Protein AF-A0A961GF33-F1 (afdb_monomer_lite)

Radius of gyration: 32.98 Å; chains: 1; bounding box: 55×39×104 Å

Secondary structure (DSSP, 8-state):
------------SS--EEEEE-TTTTTS-B-TTSGGGGGS-TTSPB-SSPPPTTT--HHHHSSEEEEETTTTTTTSSSS-TTSHHHHHHHHHHHHHHHHHHHHH-TTTT---TTSS---SHHHHHHHHHHHHHHHHHHHHHHHHHHTT-----TTTS---TT-S------TT---S-SPPPPPPP-

pLDDT: mean 77.33, std 17.25, range [25.89, 95.75]

Sequence (186 aa):
MRRTQGWTEKKRTGTRVERYECPAEAGYLRCPVKPHTMAYPDDIPLNLNPPDPATAPTCCTQRTIELPEEAQGKLRQKHRWGSDDWIRDHARRTYVEGGFGELRNPALGALARGKFCVIGIIKVTLMLAALVAASNARRLATWANNQGLLSDDPALATVTDDDWAFEELDPNTTTGTDPPAAATPN

Foldseek 3Di:
DDDPDDDDDDDDPDFDKDKDFDCLLVLQEQEVLPVVSVPRDPVRHYDPDADDNVPHDPCSNDGMDIDGPPPPVQVVDPDHPPDPVNVVVVVVVVVVVVLVVQCCDCVANVDDVCPPVDDDPVVVVVVVVVSSVSVQLVVQCVVCVVVVHDDPPPSNHDPDVPPPPDDPDDPVPDPPPDDDDDDDDD

Structure (mmCIF, N/CA/C/O backbone):
data_AF-A0A961GF33-F1
#
_entry.id   AF-A0A961GF33-F1
#
loop_
_atom_site.group_PDB
_atom_site.id
_atom_site.type_symbol
_atom_site.label_atom_id
_atom_site.label_alt_id
_atom_site.label_comp_id
_atom_site.label_asym_id
_atom_site.label_entity_id
_atom_site.label_seq_id
_atom_site.pdbx_PDB_ins_code
_atom_site.Cartn_x
_atom_site.Cartn_y
_atom_site.Cartn_z
_atom_site.occupancy
_atom_site.B_iso_or_equiv
_atom_site.auth_seq_id
_atom_site.auth_comp_id
_atom_site.auth_asym_id
_atom_site.auth_atom_id
_atom_site.pdbx_PDB_model_num
ATOM 1 N N . MET A 1 1 ? -13.533 -13.073 15.237 1.00 36.38 1 MET A N 1
ATOM 2 C CA . MET A 1 1 ? -14.251 -11.928 14.628 1.00 36.38 1 MET A CA 1
ATOM 3 C C . MET A 1 1 ? -14.730 -12.312 13.231 1.00 36.38 1 MET A C 1
ATOM 5 O O . MET A 1 1 ? -13.928 -12.334 12.306 1.00 36.38 1 MET A O 1
ATOM 9 N N . ARG A 1 2 ? -16.009 -12.680 13.072 1.00 25.89 2 ARG A N 1
ATOM 10 C CA . ARG A 1 2 ? -16.612 -12.910 11.748 1.00 25.89 2 ARG A CA 1
ATOM 11 C C . ARG A 1 2 ? -17.065 -11.562 11.188 1.00 25.89 2 ARG A C 1
ATOM 13 O O . ARG A 1 2 ? -17.875 -10.890 11.813 1.00 25.89 2 ARG A O 1
ATOM 20 N N . ARG A 1 3 ? -16.540 -11.173 10.022 1.00 34.12 3 ARG A N 1
ATOM 21 C CA . ARG A 1 3 ? -17.102 -10.082 9.213 1.00 34.12 3 ARG A CA 1
ATOM 22 C C . ARG A 1 3 ? -18.477 -10.523 8.724 1.00 34.12 3 ARG A C 1
ATOM 24 O O . ARG A 1 3 ? -18.560 -11.423 7.894 1.00 34.12 3 ARG A O 1
ATOM 31 N N . THR A 1 4 ? -19.538 -9.890 9.197 1.00 36.56 4 THR A N 1
ATOM 32 C CA . THR A 1 4 ? -20.827 -9.920 8.508 1.00 36.56 4 THR A CA 1
ATOM 33 C C . THR A 1 4 ? -20.714 -9.009 7.282 1.00 36.56 4 THR A C 1
ATOM 35 O O . THR A 1 4 ? -20.819 -7.790 7.362 1.00 36.56 4 THR A O 1
ATOM 38 N N . GLN A 1 5 ? -20.392 -9.602 6.129 1.00 40.88 5 GLN A N 1
ATOM 39 C CA . GLN A 1 5 ? -20.491 -8.931 4.833 1.00 40.88 5 GLN A CA 1
ATOM 40 C C . GLN A 1 5 ? -21.972 -8.777 4.468 1.00 40.88 5 GLN A C 1
ATOM 42 O O . GLN A 1 5 ? -22.605 -9.727 4.022 1.00 40.88 5 GLN A O 1
ATOM 47 N N . GLY A 1 6 ? -22.510 -7.572 4.640 1.00 30.03 6 GLY A N 1
ATOM 48 C CA . GLY A 1 6 ? -23.746 -7.120 4.007 1.00 30.03 6 GLY A CA 1
ATOM 49 C C . GLY A 1 6 ? -23.436 -5.882 3.174 1.00 30.03 6 GLY A C 1
ATOM 50 O O . GLY A 1 6 ? -23.533 -4.763 3.668 1.00 30.03 6 GLY A O 1
ATOM 51 N N . TRP A 1 7 ? -22.977 -6.077 1.937 1.00 35.06 7 TRP A N 1
ATOM 52 C CA . TRP A 1 7 ? -22.733 -4.983 0.998 1.00 35.06 7 TRP A CA 1
ATOM 53 C C . TRP A 1 7 ? -24.042 -4.602 0.304 1.00 35.06 7 TRP A C 1
ATOM 55 O O . TRP A 1 7 ? -24.484 -5.281 -0.616 1.00 35.06 7 TRP A O 1
ATOM 65 N N . THR A 1 8 ? -24.634 -3.480 0.707 1.00 31.12 8 THR A N 1
ATOM 66 C CA . THR A 1 8 ? -25.493 -2.681 -0.177 1.00 31.12 8 THR A CA 1
ATOM 67 C C . THR A 1 8 ? -24.913 -1.276 -0.237 1.00 31.12 8 THR A C 1
ATOM 69 O O . THR A 1 8 ? -25.132 -0.455 0.655 1.00 31.12 8 THR A O 1
ATOM 72 N N . GLU A 1 9 ? -24.116 -1.016 -1.269 1.00 35.31 9 GLU A N 1
ATOM 73 C CA . GLU A 1 9 ? -23.510 0.286 -1.526 1.00 35.31 9 GLU A CA 1
ATOM 74 C C . GLU A 1 9 ? -24.569 1.237 -2.108 1.00 35.31 9 GLU A C 1
ATOM 76 O O . GLU A 1 9 ? -24.863 1.224 -3.300 1.00 35.31 9 GLU A O 1
ATOM 81 N N . LYS A 1 10 ? -25.167 2.078 -1.257 1.00 33.69 10 LYS A N 1
ATOM 82 C CA . LYS A 1 10 ? -25.834 3.306 -1.711 1.00 33.69 10 LYS A CA 1
ATOM 83 C C . LYS A 1 10 ? -24.813 4.436 -1.652 1.00 33.69 10 LYS A C 1
ATOM 85 O O . LYS A 1 10 ? -24.386 4.816 -0.564 1.00 33.69 10 LYS A O 1
ATOM 90 N N . LYS A 1 11 ? -24.432 4.978 -2.814 1.00 35.12 11 LYS A N 1
ATOM 91 C CA . LYS A 1 11 ? -23.567 6.163 -2.902 1.00 35.12 11 LYS A CA 1
ATOM 92 C C . LYS A 1 11 ? -24.218 7.325 -2.144 1.00 35.12 11 LYS A C 1
ATOM 94 O O . LYS A 1 11 ? -25.258 7.830 -2.559 1.00 35.12 11 LYS A O 1
ATOM 99 N N . ARG A 1 12 ? -23.612 7.736 -1.030 1.00 39.88 12 ARG A N 1
ATOM 100 C CA . ARG A 1 12 ? -23.963 8.948 -0.284 1.00 39.88 12 ARG A CA 1
ATOM 101 C C . ARG A 1 12 ? -22.767 9.892 -0.317 1.00 39.88 12 ARG A C 1
ATOM 103 O O . ARG A 1 12 ? -21.683 9.537 0.126 1.00 39.88 12 ARG A O 1
ATOM 110 N N . THR A 1 13 ? -22.984 11.080 -0.864 1.00 45.59 13 THR A N 1
ATOM 111 C CA . THR A 1 13 ? -22.110 12.249 -0.758 1.00 45.59 13 THR A CA 1
ATOM 112 C C . THR A 1 13 ? -22.109 12.723 0.695 1.00 45.59 13 THR A C 1
ATOM 114 O O . THR A 1 13 ? -23.021 13.408 1.145 1.00 45.59 13 THR A O 1
ATOM 117 N N . GLY A 1 14 ? -21.115 12.275 1.452 1.00 49.84 14 GLY A N 1
ATOM 118 C CA . GLY A 1 14 ? -20.869 12.616 2.850 1.00 49.84 14 GLY A CA 1
ATOM 119 C C . GLY A 1 14 ? -19.699 11.776 3.349 1.00 49.84 14 GLY A C 1
ATOM 120 O O . GLY A 1 14 ? -19.531 10.649 2.884 1.00 49.84 14 GLY A O 1
ATOM 121 N N . THR A 1 15 ? -18.862 12.325 4.230 1.00 58.75 15 THR A N 1
ATOM 122 C CA . THR A 1 15 ? -17.704 11.635 4.819 1.00 58.75 15 THR A CA 1
ATOM 123 C C . THR A 1 15 ? -18.089 10.208 5.215 1.00 58.75 15 THR A C 1
ATOM 125 O O . THR A 1 15 ? -19.103 10.005 5.885 1.00 58.75 15 THR A O 1
ATOM 128 N N . ARG A 1 16 ? -17.339 9.201 4.750 1.00 65.31 16 ARG A N 1
ATOM 129 C CA . ARG A 1 16 ? -17.668 7.788 4.975 1.00 65.31 16 ARG A CA 1
ATOM 130 C C . ARG A 1 16 ? -17.426 7.456 6.448 1.00 65.31 16 ARG A C 1
ATOM 132 O O . ARG A 1 16 ? -16.303 7.197 6.863 1.00 65.31 16 ARG A O 1
ATOM 139 N N . VAL A 1 17 ? -18.482 7.516 7.251 1.00 78.44 17 VAL A N 1
ATOM 140 C CA . VAL A 1 17 ? -18.433 7.188 8.680 1.00 78.44 17 VAL A CA 1
ATOM 141 C C . VAL A 1 17 ? -18.793 5.718 8.867 1.00 78.44 17 VAL A C 1
ATOM 143 O O . VAL A 1 17 ? -19.815 5.251 8.360 1.00 78.44 17 VAL A O 1
ATOM 146 N N . GLU A 1 18 ? -17.960 4.986 9.603 1.00 82.62 18 GLU A N 1
ATOM 147 C CA . GLU A 1 18 ? -18.265 3.621 10.030 1.00 82.62 18 GLU A CA 1
ATOM 148 C C . GLU A 1 18 ? -18.823 3.641 11.450 1.00 82.62 18 GLU A C 1
ATOM 150 O O . GLU A 1 18 ? -18.283 4.290 12.345 1.00 82.62 18 GLU A O 1
ATOM 155 N N . ARG 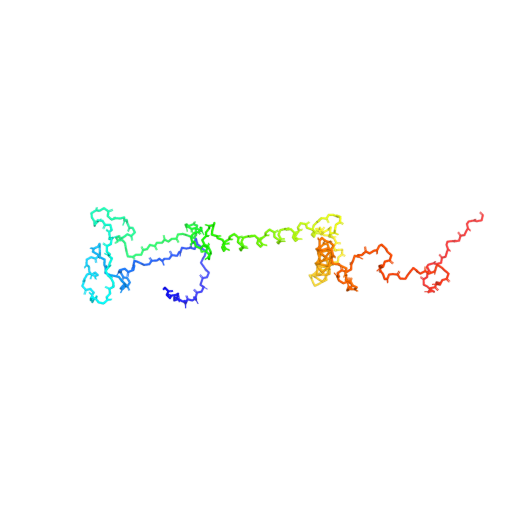A 1 19 ? -19.937 2.935 11.653 1.00 86.81 19 ARG A N 1
ATOM 156 C CA . ARG A 1 19 ? -20.573 2.794 12.962 1.00 86.81 19 ARG A CA 1
ATOM 157 C C . ARG A 1 19 ? -20.168 1.468 13.579 1.00 86.81 19 ARG A C 1
ATOM 159 O O . ARG A 1 19 ? -20.335 0.421 12.957 1.00 86.81 19 ARG A O 1
ATOM 166 N N . TYR A 1 20 ? -19.683 1.527 14.809 1.00 87.12 20 TYR A N 1
ATOM 167 C CA . TYR A 1 20 ? -19.369 0.360 15.623 1.00 87.12 20 TYR A CA 1
ATOM 168 C C . TYR A 1 20 ? -20.268 0.337 16.852 1.00 87.12 20 TYR A C 1
ATOM 170 O O . TYR A 1 20 ? -20.639 1.382 17.381 1.00 87.12 20 TYR A O 1
ATOM 178 N N . GLU A 1 21 ? -20.613 -0.858 17.313 1.00 92.38 21 GLU A N 1
ATOM 179 C CA . GLU A 1 21 ? -21.433 -1.074 18.502 1.00 92.38 21 GLU A CA 1
ATOM 180 C C . GLU A 1 21 ? -20.581 -1.644 19.638 1.00 92.38 21 GLU A C 1
ATOM 182 O O . GLU A 1 21 ? -19.655 -2.426 19.404 1.00 92.38 21 GLU A O 1
ATOM 187 N N . CYS A 1 22 ? -20.885 -1.246 20.875 1.00 90.94 22 CYS A N 1
ATOM 188 C CA . CYS A 1 22 ? -20.249 -1.800 22.063 1.00 90.94 22 CYS A CA 1
ATOM 189 C C . CYS A 1 22 ? -20.457 -3.330 22.104 1.00 90.94 22 CYS A C 1
ATOM 191 O O . CYS A 1 22 ? -21.604 -3.780 22.044 1.00 90.94 22 CYS A O 1
ATOM 193 N N . PRO A 1 23 ? -19.399 -4.147 22.283 1.00 92.19 23 PRO A N 1
ATOM 194 C CA . PRO A 1 23 ? -19.530 -5.606 22.333 1.00 92.19 23 PRO A CA 1
ATOM 195 C C . PRO A 1 23 ? -20.500 -6.105 23.409 1.00 92.19 23 PRO A C 1
ATOM 197 O O . PRO A 1 23 ? -21.144 -7.134 23.221 1.00 92.19 23 PRO A O 1
ATOM 200 N N . ALA A 1 24 ? -20.625 -5.367 24.517 1.00 92.12 24 ALA A N 1
ATOM 201 C CA . ALA A 1 24 ? -21.545 -5.710 25.592 1.00 92.12 24 ALA A CA 1
ATOM 202 C C . ALA A 1 24 ? -23.012 -5.417 25.223 1.00 92.12 24 ALA A C 1
ATOM 204 O O . ALA A 1 24 ? -23.904 -6.210 25.501 1.00 92.12 24 ALA A O 1
ATOM 205 N N . GLU A 1 25 ? -23.274 -4.326 24.506 1.00 91.56 25 GLU A N 1
ATOM 206 C CA . GLU A 1 25 ? -24.619 -3.995 24.005 1.00 91.56 25 GLU A CA 1
ATOM 207 C C . GLU A 1 25 ? -25.069 -4.910 22.860 1.00 91.56 25 GLU A C 1
ATOM 209 O O . GLU A 1 25 ? -26.264 -5.150 22.687 1.00 91.56 25 GLU A O 1
ATOM 214 N N . ALA A 1 26 ? -24.105 -5.437 22.103 1.00 91.50 26 ALA A N 1
ATOM 215 C CA . ALA A 1 26 ? -24.323 -6.422 21.051 1.00 91.50 26 ALA A CA 1
ATOM 216 C C . ALA A 1 26 ? -24.481 -7.864 21.582 1.00 91.50 26 ALA A C 1
ATOM 218 O O . ALA A 1 26 ? -24.755 -8.768 20.798 1.00 91.50 26 ALA A O 1
ATOM 219 N N . GLY A 1 27 ? -24.304 -8.092 22.892 1.00 90.38 27 GLY A N 1
ATOM 220 C CA . GLY A 1 27 ? -24.501 -9.401 23.526 1.00 90.38 27 GLY A CA 1
ATOM 221 C C . GLY A 1 27 ? -23.308 -10.357 23.450 1.00 90.38 27 GLY A C 1
ATOM 222 O O . GLY A 1 27 ? -23.461 -11.535 23.739 1.00 90.38 27 GLY A O 1
ATOM 223 N N . TYR A 1 28 ? -22.115 -9.887 23.075 1.00 91.62 28 TYR A N 1
ATOM 224 C CA . TYR A 1 28 ? -20.914 -10.733 22.980 1.00 91.62 28 TYR A CA 1
ATOM 225 C C . TYR A 1 28 ? -20.064 -10.755 24.257 1.00 91.62 28 TYR A C 1
ATOM 227 O O . TYR A 1 28 ? -19.121 -11.538 24.350 1.00 91.62 28 TYR A O 1
ATOM 235 N N . LEU A 1 29 ? -20.335 -9.857 25.204 1.00 93.69 29 LEU A N 1
ATOM 236 C CA . LEU A 1 29 ? -19.512 -9.633 26.390 1.00 93.69 29 LEU A CA 1
ATOM 237 C C . LEU A 1 29 ? -20.392 -9.175 27.559 1.00 93.69 29 LEU A C 1
ATOM 239 O O . LEU A 1 29 ? -21.308 -8.377 27.371 1.00 93.69 29 LEU A O 1
ATOM 243 N N . ARG A 1 30 ? -20.082 -9.611 28.777 1.00 93.81 30 ARG A N 1
ATOM 244 C CA . ARG A 1 30 ? -20.648 -9.055 30.014 1.00 93.81 30 ARG A CA 1
ATOM 245 C C . ARG A 1 30 ? -19.723 -7.958 30.522 1.00 93.81 30 ARG A C 1
ATOM 247 O O . ARG A 1 30 ? -18.518 -8.175 30.638 1.00 93.81 30 ARG A O 1
ATOM 254 N N . CYS A 1 31 ? -20.249 -6.766 30.792 1.00 93.00 31 CYS A N 1
ATOM 255 C CA . CYS A 1 31 ? -19.442 -5.625 31.222 1.00 93.00 31 CYS A CA 1
ATOM 256 C C . CYS A 1 31 ? -20.084 -4.914 32.425 1.00 93.00 31 CYS A C 1
ATOM 258 O O . CYS A 1 31 ? -21.196 -4.409 32.284 1.00 93.00 31 CYS A O 1
ATOM 260 N N . PRO A 1 32 ? -19.383 -4.766 33.566 1.00 90.81 32 PRO A N 1
ATOM 261 C CA . PRO A 1 32 ? -19.911 -4.063 34.743 1.00 90.81 32 PRO A CA 1
ATOM 262 C C . PRO A 1 32 ? -20.301 -2.597 34.494 1.00 90.81 32 PRO A C 1
ATOM 264 O O . PRO A 1 32 ? -21.216 -2.086 35.131 1.00 90.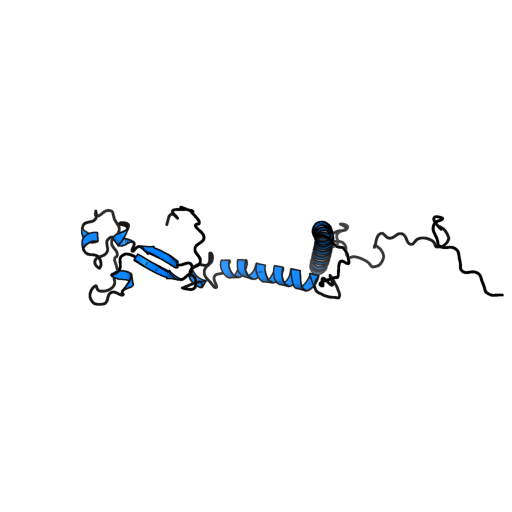81 32 PRO A O 1
ATOM 267 N N . VAL A 1 33 ? -19.663 -1.930 33.523 1.00 92.00 33 VAL A N 1
ATOM 268 C CA . VAL A 1 33 ? -20.001 -0.551 33.098 1.00 92.00 33 VAL A CA 1
ATOM 269 C C . VAL A 1 33 ? -21.383 -0.479 32.434 1.00 92.00 33 VAL A C 1
ATOM 271 O O . VAL A 1 3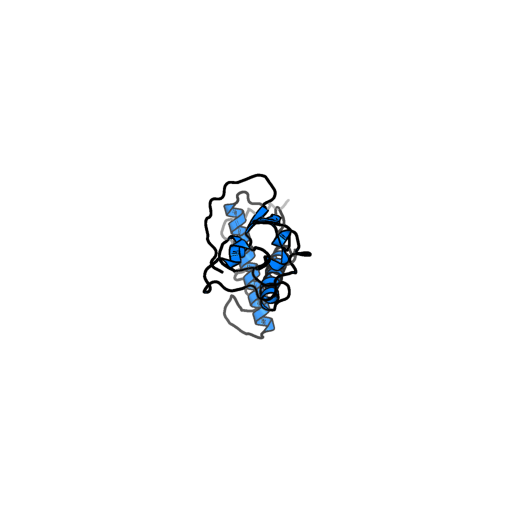3 ? -21.984 0.589 32.346 1.00 92.00 33 VAL A O 1
ATOM 274 N N . LYS A 1 34 ? -21.910 -1.619 31.973 1.00 90.56 34 LYS A N 1
ATOM 275 C CA . LYS A 1 34 ? -23.234 -1.776 31.368 1.00 90.56 34 LYS A CA 1
ATOM 276 C C . LYS A 1 34 ? -24.058 -2.756 32.212 1.00 90.56 34 LYS A C 1
ATOM 278 O O . LYS A 1 34 ? -24.118 -3.939 31.868 1.00 90.56 34 LYS A O 1
ATOM 283 N N . PRO A 1 35 ? -24.692 -2.298 33.309 1.00 89.31 35 PRO A N 1
ATOM 284 C CA . PRO A 1 35 ? -25.270 -3.182 34.323 1.00 89.31 35 PRO A CA 1
ATOM 285 C C . PRO A 1 35 ? -26.277 -4.202 33.782 1.00 89.31 35 PRO A C 1
ATOM 287 O O . PRO A 1 35 ? -26.309 -5.334 34.254 1.00 89.31 35 PRO A O 1
ATOM 290 N N . HIS A 1 36 ? -27.052 -3.854 32.748 1.00 90.56 36 HIS A N 1
ATOM 291 C CA . HIS A 1 36 ? -28.009 -4.775 32.121 1.00 90.56 36 HIS A CA 1
ATOM 292 C C . HIS A 1 36 ? -27.343 -6.006 31.500 1.00 90.56 36 HIS A C 1
ATOM 294 O O . HIS A 1 36 ? -27.943 -7.073 31.463 1.00 90.56 36 HIS A O 1
ATOM 300 N N . THR A 1 37 ? -26.089 -5.888 31.062 1.00 92.19 37 THR A N 1
ATOM 301 C CA . THR A 1 37 ? -25.333 -6.997 30.460 1.00 92.19 37 THR A CA 1
ATOM 302 C C . THR A 1 37 ? -24.861 -8.013 31.496 1.00 92.19 37 THR A C 1
ATOM 304 O O . THR A 1 37 ? -24.542 -9.147 31.152 1.00 92.19 37 THR A O 1
ATOM 307 N N . MET A 1 38 ? -24.865 -7.662 32.786 1.00 92.56 38 MET A N 1
ATOM 308 C CA . MET A 1 38 ? -24.546 -8.611 33.856 1.00 92.56 38 MET A CA 1
ATOM 309 C C . MET A 1 38 ? -25.643 -9.660 34.054 1.00 92.56 38 MET A C 1
ATOM 311 O O . MET A 1 38 ? -25.349 -10.730 34.580 1.00 92.56 38 MET A O 1
ATOM 315 N N . ALA A 1 39 ? -26.863 -9.386 33.581 1.00 93.25 39 ALA A N 1
ATOM 316 C CA . ALA A 1 39 ? -27.963 -10.345 33.557 1.00 93.25 39 ALA A CA 1
ATOM 317 C C . ALA A 1 39 ? -27.860 -11.365 32.409 1.00 93.25 39 ALA A C 1
ATOM 319 O O . ALA A 1 39 ? -28.677 -12.282 32.337 1.00 93.25 39 ALA A O 1
ATOM 320 N N . TYR A 1 40 ? -26.896 -11.210 31.494 1.00 93.38 40 TYR A N 1
ATOM 321 C CA . TYR A 1 40 ? -26.668 -12.212 30.459 1.00 93.38 40 TYR A CA 1
ATOM 322 C C . TYR A 1 40 ? -26.174 -13.541 31.049 1.00 93.38 40 TYR A C 1
ATOM 324 O O . TYR A 1 40 ? -25.585 -13.537 32.135 1.00 93.38 40 TYR A O 1
ATOM 332 N N . PRO A 1 41 ? -26.377 -14.660 30.327 1.00 92.94 41 PRO A N 1
ATOM 333 C CA . PRO A 1 41 ? -25.944 -15.980 30.769 1.00 92.94 41 PRO A CA 1
ATOM 334 C C . PRO A 1 41 ? -24.437 -16.060 31.072 1.00 92.94 41 PRO A C 1
ATOM 336 O O . PRO A 1 41 ? -23.624 -15.329 30.501 1.00 92.94 41 PRO A O 1
ATOM 339 N N . ASP A 1 42 ? -24.063 -16.963 31.982 1.00 91.12 42 ASP A N 1
ATOM 340 C CA . ASP A 1 42 ? -22.688 -17.087 32.488 1.00 91.12 42 ASP A CA 1
ATOM 341 C C . ASP A 1 42 ? -21.683 -17.673 31.479 1.00 91.12 42 ASP A C 1
ATOM 343 O O . ASP A 1 42 ? -20.478 -17.609 31.713 1.00 91.12 42 ASP A O 1
ATOM 347 N N . ASP A 1 43 ? -22.150 -18.201 30.345 1.00 93.75 43 ASP A N 1
ATOM 348 C CA . ASP A 1 43 ? -21.303 -18.653 29.234 1.00 93.75 43 ASP A CA 1
ATOM 349 C C . ASP A 1 43 ? -20.740 -17.488 28.398 1.00 93.75 43 ASP A C 1
ATOM 351 O O . ASP A 1 43 ? -19.761 -17.661 27.664 1.00 93.75 43 ASP A O 1
ATOM 355 N N . ILE A 1 44 ? -21.310 -16.285 28.529 1.00 93.56 44 ILE A N 1
ATOM 356 C CA . ILE A 1 44 ? -20.807 -15.080 27.871 1.00 93.56 44 ILE A CA 1
ATOM 357 C C . ILE A 1 44 ? -19.609 -14.532 28.661 1.00 93.56 44 ILE A C 1
ATOM 359 O O . ILE A 1 44 ? -19.719 -14.294 29.869 1.00 93.56 44 ILE A O 1
ATOM 363 N N . PRO A 1 45 ? -18.464 -14.267 28.003 1.00 94.12 45 PRO A N 1
ATOM 364 C CA . PRO A 1 45 ? -17.251 -13.842 28.689 1.00 94.12 45 PRO A CA 1
ATOM 365 C C . PRO A 1 45 ? -17.445 -12.531 29.459 1.00 94.12 45 PRO A C 1
ATOM 367 O O . PRO A 1 45 ? -18.062 -11.582 28.969 1.00 94.12 45 PRO A O 1
ATOM 370 N N . LEU A 1 46 ? -16.864 -12.469 30.658 1.00 93.62 46 LEU A N 1
ATOM 371 C CA . LEU A 1 46 ? -16.824 -11.274 31.497 1.00 93.62 46 LEU A CA 1
ATOM 372 C C . LEU A 1 46 ? -15.623 -10.396 31.129 1.00 93.62 46 LEU A C 1
ATOM 374 O O . LEU A 1 46 ? -14.491 -10.874 31.049 1.00 93.62 46 LEU A O 1
ATOM 378 N N . ASN A 1 47 ? -15.851 -9.095 30.955 1.00 91.69 47 ASN A N 1
ATOM 379 C CA . ASN A 1 47 ? -14.772 -8.119 30.887 1.00 91.69 47 ASN A CA 1
ATOM 380 C C . ASN A 1 47 ? -14.080 -8.020 32.253 1.00 91.69 47 ASN A C 1
ATOM 382 O O . ASN A 1 47 ? -14.653 -7.467 33.189 1.00 91.69 47 ASN A O 1
ATOM 386 N N . LEU A 1 48 ? -12.860 -8.547 32.354 1.00 89.94 48 LEU A N 1
ATOM 387 C CA . LEU A 1 48 ? -12.102 -8.600 33.609 1.00 89.94 48 LEU A CA 1
ATOM 388 C C . LEU A 1 48 ? -11.519 -7.244 34.022 1.00 89.94 48 LEU A C 1
ATOM 390 O O . LEU A 1 48 ? -11.338 -7.003 35.209 1.00 89.94 48 LEU A O 1
ATOM 394 N N . ASN A 1 49 ? -11.252 -6.360 33.055 1.00 89.69 49 ASN A N 1
ATOM 395 C CA . ASN A 1 49 ? -10.607 -5.066 33.287 1.00 89.69 49 ASN A CA 1
ATOM 396 C C . ASN A 1 49 ? -11.442 -3.918 32.692 1.00 89.69 49 ASN A C 1
ATOM 398 O O . ASN A 1 49 ? -10.991 -3.243 31.759 1.00 89.69 49 ASN A O 1
ATOM 402 N N . PRO A 1 50 ? -12.683 -3.700 33.163 1.00 88.12 50 PRO A N 1
ATOM 403 C CA . PRO A 1 50 ? -13.453 -2.541 32.749 1.00 88.12 50 PRO A CA 1
ATOM 404 C C . PRO A 1 50 ? -12.862 -1.257 33.362 1.00 88.12 50 PRO A C 1
ATOM 406 O O . PRO A 1 50 ? -12.315 -1.302 34.466 1.00 88.12 50 PRO A O 1
ATOM 409 N N . PRO A 1 51 ? -12.992 -0.099 32.690 1.00 88.56 51 PRO A N 1
ATOM 410 C CA . PRO A 1 51 ? -12.754 1.180 33.349 1.00 88.56 51 PRO A CA 1
ATOM 411 C C . PRO A 1 51 ? -13.748 1.360 34.505 1.00 88.56 51 PRO A C 1
ATOM 413 O O . PRO A 1 51 ? -14.863 0.835 34.451 1.00 88.56 51 PRO A O 1
ATOM 416 N N . ASP A 1 52 ? -13.354 2.112 35.533 1.00 87.50 52 ASP A N 1
ATOM 417 C CA . ASP A 1 52 ? -14.248 2.453 36.642 1.00 87.50 52 ASP A CA 1
ATOM 418 C C . ASP A 1 52 ? -15.506 3.156 36.085 1.00 87.50 52 ASP A C 1
ATOM 420 O O . ASP A 1 52 ? -15.366 4.136 35.345 1.00 87.50 52 ASP A O 1
ATOM 424 N N . PRO A 1 53 ? -16.728 2.682 36.406 1.00 82.69 53 PRO A N 1
ATOM 425 C CA . PRO A 1 53 ? -17.973 3.300 35.960 1.00 82.69 53 PRO A CA 1
ATOM 426 C C . PRO A 1 53 ? -18.053 4.812 36.203 1.00 82.69 53 PRO A C 1
ATOM 428 O O . PRO A 1 53 ? -18.645 5.516 35.387 1.00 82.69 53 PRO A O 1
ATOM 431 N N . ALA A 1 54 ? -17.445 5.323 37.279 1.00 84.00 54 ALA A N 1
ATOM 432 C CA . ALA A 1 54 ? -17.444 6.752 37.596 1.00 84.00 54 ALA A CA 1
ATOM 433 C C . ALA A 1 54 ? -16.548 7.586 36.661 1.00 84.00 54 ALA A C 1
ATOM 435 O O . ALA A 1 54 ? -16.773 8.783 36.496 1.00 84.00 54 ALA A O 1
ATOM 436 N N . THR A 1 55 ? -15.544 6.964 36.035 1.00 88.56 55 THR A N 1
ATOM 437 C CA . THR A 1 55 ? -14.560 7.626 35.157 1.00 88.56 55 THR A CA 1
ATOM 438 C C . THR A 1 55 ? -14.556 7.060 33.736 1.00 88.56 55 THR A C 1
ATOM 440 O O . THR A 1 55 ? -13.653 7.337 32.943 1.00 88.56 55 THR A O 1
ATOM 443 N N . ALA A 1 56 ? -15.576 6.271 33.388 1.00 87.94 56 ALA A N 1
ATOM 444 C CA . ALA A 1 56 ? -15.645 5.598 32.105 1.00 87.94 56 ALA A CA 1
ATOM 445 C C . ALA A 1 56 ? -15.720 6.618 30.950 1.00 87.94 56 ALA A C 1
ATOM 447 O O . ALA A 1 56 ? -16.536 7.545 30.984 1.00 87.94 56 ALA A O 1
ATOM 448 N N . PRO A 1 57 ? -14.907 6.449 29.892 1.00 88.81 57 PRO A N 1
ATOM 449 C CA . PRO A 1 57 ? -14.938 7.340 28.741 1.00 88.81 57 PRO A CA 1
ATOM 450 C C . PRO A 1 57 ? -16.271 7.228 27.993 1.00 88.81 57 PRO A C 1
ATOM 452 O O . PRO A 1 57 ? -16.953 6.202 28.039 1.00 88.81 57 PRO A O 1
ATOM 455 N N . THR A 1 58 ? -16.618 8.262 27.224 1.00 87.44 58 THR A N 1
ATOM 456 C CA . THR A 1 58 ? -17.893 8.344 26.488 1.00 87.44 58 THR A CA 1
ATOM 457 C C . THR A 1 58 ? -18.120 7.153 25.550 1.00 87.44 58 THR A C 1
ATOM 459 O O . THR A 1 58 ? -19.248 6.695 25.381 1.00 87.44 58 THR A O 1
ATOM 462 N N . CYS A 1 59 ? -17.046 6.587 24.991 1.00 86.31 59 CYS A N 1
ATOM 463 C CA . CYS A 1 59 ? -17.125 5.396 24.146 1.00 86.31 59 CYS A CA 1
ATOM 464 C C . CYS A 1 59 ? -17.625 4.143 24.889 1.00 86.31 59 CYS A C 1
ATOM 466 O O . CYS A 1 59 ? -18.184 3.251 24.256 1.00 86.31 59 CYS A O 1
ATOM 468 N N . CYS A 1 60 ? -17.453 4.070 26.213 1.00 87.75 60 CYS A N 1
ATOM 469 C CA . CYS A 1 60 ? -17.920 2.962 27.044 1.00 87.75 60 CYS A CA 1
ATOM 470 C C . CYS A 1 60 ? -19.349 3.162 27.558 1.00 87.75 60 CYS A C 1
ATOM 472 O O . CYS A 1 60 ? -19.995 2.176 27.903 1.00 87.75 60 CYS A O 1
ATOM 474 N N . THR A 1 61 ? -19.856 4.399 27.613 1.00 86.56 61 THR A N 1
ATOM 475 C CA . THR A 1 61 ? -21.219 4.704 28.085 1.00 86.56 61 THR A CA 1
ATOM 476 C C . THR A 1 61 ? -22.241 4.732 26.950 1.00 86.56 61 THR A C 1
ATOM 478 O O . THR A 1 61 ? -23.403 4.378 27.157 1.00 86.56 61 THR A O 1
ATOM 481 N N . GLN A 1 62 ? -21.826 5.065 25.728 1.00 89.44 62 GLN A N 1
ATOM 482 C CA . GLN A 1 62 ? -22.679 5.030 24.537 1.00 89.44 62 GLN A CA 1
ATOM 483 C C . GLN A 1 62 ? -22.913 3.598 24.027 1.00 89.44 62 GLN A C 1
ATOM 485 O O . GLN A 1 62 ? -22.165 2.673 24.344 1.00 89.44 62 GLN A O 1
ATOM 490 N N . ARG A 1 63 ? -23.989 3.393 23.253 1.00 89.12 63 ARG A N 1
ATOM 491 C CA . ARG A 1 63 ? -24.264 2.103 22.592 1.00 89.12 63 ARG A CA 1
ATOM 492 C C . ARG A 1 63 ? -23.420 1.924 21.333 1.00 89.12 63 ARG A C 1
ATOM 494 O O . ARG A 1 63 ? -22.853 0.858 21.109 1.00 89.12 63 ARG A O 1
ATOM 501 N N . THR A 1 64 ? -23.337 2.976 20.528 1.00 89.88 64 THR A N 1
ATOM 502 C CA . THR A 1 64 ? -22.622 2.994 19.252 1.00 89.88 64 THR A CA 1
ATOM 503 C C . THR A 1 64 ? -21.658 4.163 19.197 1.00 89.88 64 THR A C 1
ATOM 505 O O . THR A 1 64 ? -21.972 5.237 19.705 1.00 89.88 64 THR A O 1
ATOM 508 N N . ILE A 1 65 ? -20.535 3.971 18.515 1.00 88.69 65 ILE A N 1
ATOM 509 C CA . ILE A 1 65 ? -19.582 5.024 18.179 1.00 88.69 65 ILE A CA 1
ATOM 510 C C . ILE A 1 65 ? -19.495 5.182 16.664 1.00 88.69 65 ILE A C 1
ATOM 512 O O . ILE A 1 65 ? -19.643 4.220 15.906 1.00 88.69 65 ILE A O 1
ATOM 516 N N . GLU A 1 66 ? -19.239 6.407 16.234 1.00 87.31 66 GLU A N 1
ATOM 517 C CA . GLU A 1 66 ? -18.974 6.756 14.847 1.00 87.31 66 GLU A CA 1
ATOM 518 C C . GLU A 1 66 ? -17.483 7.015 14.676 1.00 87.31 66 GLU A C 1
ATOM 520 O O . GLU A 1 66 ? -16.908 7.856 15.366 1.00 87.31 66 GLU A O 1
ATOM 525 N N . LEU A 1 67 ? -16.852 6.274 13.768 1.00 82.19 67 LEU A N 1
ATOM 526 C CA . LEU A 1 67 ? -15.450 6.449 13.433 1.00 82.19 67 LEU A CA 1
ATOM 527 C C . LEU A 1 67 ? -15.350 7.072 12.033 1.00 82.19 67 LEU A C 1
ATOM 529 O O . LEU A 1 67 ? -15.811 6.455 11.063 1.00 82.19 67 LEU A O 1
ATOM 533 N N . PRO A 1 68 ? -14.779 8.283 11.896 1.00 84.56 68 PRO A N 1
ATOM 534 C CA . PRO A 1 68 ? -14.536 8.857 10.581 1.00 84.56 68 PRO A CA 1
ATOM 535 C C . PRO A 1 68 ? -13.463 8.042 9.854 1.00 84.56 68 PRO A C 1
ATOM 537 O O . PRO A 1 68 ? -12.608 7.419 10.485 1.00 84.56 68 PRO A O 1
ATOM 540 N N . GLU A 1 69 ? -13.480 8.055 8.522 1.00 76.62 69 GLU A N 1
ATOM 541 C CA . GLU A 1 69 ? -12.552 7.243 7.728 1.00 76.62 69 GLU A CA 1
ATOM 542 C C . GLU A 1 69 ? -11.073 7.536 8.036 1.00 76.62 69 GLU A C 1
ATOM 544 O O . GLU A 1 69 ? -10.245 6.623 8.092 1.00 76.62 69 GLU A O 1
ATOM 549 N N . GLU A 1 70 ? -10.774 8.805 8.295 1.00 78.56 70 GLU A N 1
ATOM 550 C CA . GLU A 1 70 ? -9.445 9.328 8.611 1.00 78.56 70 GLU A CA 1
ATOM 551 C C . GLU A 1 70 ? -8.940 8.881 9.991 1.00 78.56 70 GLU A C 1
ATOM 553 O O . GLU A 1 70 ? -7.729 8.835 10.234 1.00 78.56 70 GLU A O 1
ATOM 558 N N . ALA A 1 71 ? -9.845 8.517 10.907 1.00 79.00 71 ALA A N 1
ATOM 559 C CA . ALA A 1 71 ? -9.450 8.075 12.233 1.00 79.00 71 ALA A CA 1
ATOM 560 C C . ALA A 1 71 ? -8.727 6.726 12.152 1.00 79.00 71 ALA A C 1
ATOM 562 O O . ALA A 1 71 ? -9.229 5.734 11.623 1.00 79.00 71 ALA A O 1
ATOM 563 N N . GLN A 1 72 ? -7.529 6.692 12.740 1.00 74.19 72 GLN A N 1
ATOM 564 C CA . GLN A 1 72 ? -6.726 5.481 12.910 1.00 74.19 72 GLN A CA 1
ATOM 565 C C . GLN A 1 72 ? -6.397 4.748 11.597 1.00 74.19 72 GLN A C 1
ATOM 567 O O . GLN A 1 72 ? -6.276 3.523 11.582 1.00 74.19 72 GLN A O 1
ATOM 572 N N . GLY A 1 73 ? -6.164 5.477 10.497 1.00 75.50 73 GLY A N 1
ATOM 573 C CA . GLY A 1 73 ? -5.822 4.883 9.196 1.00 75.50 73 GLY A CA 1
ATOM 574 C C . GLY A 1 73 ? -4.669 3.866 9.244 1.00 75.50 73 GLY A C 1
ATOM 575 O O . GLY A 1 73 ? -4.691 2.881 8.515 1.00 75.50 73 GLY A O 1
ATOM 576 N N . LYS A 1 74 ? -3.704 4.030 10.162 1.00 77.88 74 LYS A N 1
ATOM 577 C CA . LYS A 1 74 ? -2.602 3.071 10.383 1.00 77.88 74 LYS A CA 1
ATOM 578 C C . LYS A 1 74 ? -3.053 1.730 10.975 1.00 77.88 74 LYS A C 1
ATOM 580 O O . LYS A 1 74 ? -2.450 0.710 10.663 1.00 77.88 74 LYS A O 1
ATOM 585 N N . LEU A 1 75 ? -4.081 1.724 11.825 1.00 76.81 75 LEU A N 1
ATOM 586 C CA . LEU A 1 75 ? -4.634 0.506 12.435 1.00 76.81 75 LEU A CA 1
ATOM 587 C C . LEU A 1 75 ? -5.617 -0.210 11.506 1.00 76.81 75 LEU A C 1
ATOM 589 O O . LEU A 1 75 ? -5.840 -1.406 11.649 1.00 76.81 75 LEU A O 1
ATOM 593 N N . ARG A 1 76 ? -6.201 0.524 10.554 1.00 78.06 76 ARG A N 1
ATOM 594 C CA . ARG A 1 76 ? -7.150 -0.011 9.567 1.00 78.06 76 ARG A CA 1
ATOM 595 C C . ARG A 1 76 ? -6.455 -0.703 8.391 1.00 78.06 76 ARG A C 1
ATOM 597 O O . ARG A 1 76 ? -7.114 -1.377 7.602 1.00 78.06 76 ARG A O 1
ATOM 604 N N . GLN A 1 77 ? -5.133 -0.560 8.272 1.00 83.44 77 GLN A N 1
ATOM 605 C CA . GLN A 1 77 ? -4.336 -1.289 7.287 1.00 83.44 77 GLN A CA 1
ATOM 606 C C . GLN A 1 77 ? -4.373 -2.797 7.563 1.00 83.44 77 GLN A C 1
ATOM 608 O O . GLN A 1 77 ? -4.419 -3.238 8.708 1.00 83.44 77 GLN A O 1
ATOM 613 N N . LYS A 1 78 ? -4.325 -3.600 6.491 1.00 86.19 78 LYS A N 1
ATOM 614 C CA . LYS A 1 78 ? -4.295 -5.071 6.577 1.00 86.19 78 LYS A CA 1
ATOM 615 C C . LYS A 1 78 ? -3.124 -5.570 7.428 1.00 86.19 78 LYS A C 1
ATOM 617 O O . LYS A 1 78 ? -3.285 -6.506 8.205 1.00 86.19 78 LYS A O 1
ATOM 622 N N . HIS A 1 79 ? -1.960 -4.954 7.249 1.00 86.94 79 HIS A N 1
ATOM 623 C CA . HIS A 1 79 ? -0.759 -5.223 8.024 1.00 86.94 79 HIS A CA 1
ATOM 624 C C . HIS A 1 79 ? -0.521 -4.058 8.977 1.00 86.94 79 HIS A C 1
ATOM 626 O O . HIS A 1 79 ? -0.718 -2.898 8.611 1.00 86.94 79 HIS A O 1
ATOM 632 N N . ARG A 1 80 ? -0.106 -4.368 10.207 1.00 85.50 80 ARG A N 1
ATOM 633 C CA . ARG A 1 80 ? 0.213 -3.344 11.198 1.00 85.50 80 ARG A CA 1
ATOM 634 C C . ARG A 1 80 ? 1.384 -2.509 10.692 1.00 85.50 80 ARG A C 1
ATOM 636 O O . ARG A 1 80 ? 2.418 -3.060 10.335 1.00 85.50 80 ARG A O 1
ATOM 643 N N . TRP A 1 81 ? 1.242 -1.187 10.723 1.00 84.75 81 TRP A N 1
ATOM 644 C CA . TRP A 1 81 ? 2.320 -0.273 10.350 1.00 84.75 81 TRP A CA 1
ATOM 645 C C . TRP A 1 81 ? 3.652 -0.643 11.029 1.00 84.75 81 TRP A C 1
ATOM 647 O O . TRP A 1 81 ? 3.703 -0.796 12.254 1.00 84.75 81 TRP A O 1
ATOM 657 N N . GLY A 1 82 ? 4.713 -0.780 10.231 1.00 85.38 82 GLY A N 1
ATOM 658 C CA . GLY A 1 82 ? 6.058 -1.124 10.700 1.00 85.38 82 GLY A CA 1
ATOM 659 C C . GLY A 1 82 ? 6.288 -2.598 11.049 1.00 85.38 82 GLY A C 1
ATOM 660 O O . GLY A 1 82 ? 7.368 -2.916 11.529 1.00 85.38 82 GLY A O 1
ATOM 661 N N . SER A 1 83 ? 5.318 -3.498 10.846 1.00 86.62 83 SER A N 1
ATOM 662 C CA . SER A 1 83 ? 5.575 -4.942 10.951 1.00 86.62 83 SER A CA 1
ATOM 663 C C . SER A 1 83 ? 6.361 -5.462 9.745 1.00 86.62 83 SER A C 1
ATOM 665 O O . SER A 1 83 ? 6.313 -4.861 8.674 1.00 86.62 83 SER A O 1
ATOM 667 N N . ASP A 1 84 ? 7.013 -6.619 9.872 1.00 91.94 84 ASP A N 1
ATOM 668 C CA . ASP A 1 84 ? 7.780 -7.220 8.768 1.00 91.94 84 ASP A CA 1
ATOM 669 C C . ASP A 1 84 ? 6.919 -7.482 7.526 1.00 91.94 84 ASP A C 1
ATOM 671 O O . ASP A 1 84 ? 7.331 -7.208 6.400 1.00 91.94 84 ASP A O 1
ATOM 675 N N . ASP A 1 85 ? 5.683 -7.950 7.721 1.00 88.31 85 ASP A N 1
ATOM 676 C CA . ASP A 1 85 ? 4.728 -8.128 6.624 1.00 88.31 85 ASP A CA 1
ATOM 677 C C . ASP A 1 85 ? 4.348 -6.802 5.966 1.00 88.31 85 ASP A C 1
ATOM 679 O O . ASP A 1 85 ? 4.211 -6.739 4.743 1.00 88.31 85 ASP A O 1
ATOM 683 N N . TRP A 1 86 ? 4.197 -5.741 6.767 1.00 90.25 86 TRP A N 1
ATOM 684 C CA . TRP A 1 86 ? 3.932 -4.406 6.252 1.00 90.25 86 TRP A CA 1
ATOM 685 C C . TRP A 1 86 ? 5.127 -3.889 5.449 1.00 90.25 86 TRP A C 1
ATOM 687 O O . TRP A 1 86 ? 4.929 -3.407 4.341 1.00 90.25 86 TRP A O 1
ATOM 697 N N . ILE A 1 87 ? 6.357 -4.043 5.951 1.00 89.62 87 ILE A N 1
ATOM 698 C CA . ILE A 1 87 ? 7.583 -3.640 5.248 1.00 89.62 87 ILE A CA 1
ATOM 699 C C . ILE A 1 87 ? 7.704 -4.401 3.926 1.00 89.62 87 ILE A C 1
ATOM 701 O O . ILE A 1 87 ? 7.959 -3.788 2.891 1.00 89.62 87 ILE A O 1
ATOM 705 N N . ARG A 1 88 ? 7.470 -5.719 3.934 1.00 88.25 88 ARG A N 1
ATOM 706 C CA . ARG A 1 88 ? 7.527 -6.560 2.730 1.00 88.25 88 ARG A CA 1
ATOM 707 C C . ARG A 1 88 ? 6.508 -6.128 1.681 1.00 88.25 88 ARG A C 1
ATOM 709 O O . ARG A 1 88 ? 6.840 -6.068 0.500 1.00 88.25 88 ARG A O 1
ATOM 716 N N . ASP A 1 89 ? 5.276 -5.841 2.094 1.00 86.81 89 ASP A N 1
ATOM 717 C CA . ASP A 1 89 ? 4.240 -5.371 1.175 1.00 86.81 89 ASP A CA 1
ATOM 718 C C . ASP A 1 89 ? 4.530 -3.946 0.684 1.00 86.81 89 ASP A C 1
ATOM 720 O O . ASP A 1 89 ? 4.447 -3.668 -0.510 1.00 86.81 89 ASP A O 1
ATOM 724 N N . HIS A 1 90 ? 4.977 -3.059 1.575 1.00 85.56 90 HIS A N 1
ATOM 725 C CA . HIS A 1 90 ? 5.323 -1.682 1.241 1.00 85.56 90 HIS A CA 1
ATOM 726 C C . HIS A 1 90 ? 6.510 -1.591 0.275 1.00 85.56 90 HIS A C 1
ATOM 728 O O . HIS A 1 90 ? 6.475 -0.795 -0.664 1.00 85.56 90 HIS A O 1
ATOM 734 N N . ALA A 1 91 ? 7.519 -2.453 0.434 1.00 86.31 91 ALA A N 1
ATOM 735 C CA . ALA A 1 91 ? 8.681 -2.525 -0.450 1.00 86.31 91 ALA A CA 1
ATOM 736 C C . ALA A 1 91 ? 8.301 -2.823 -1.911 1.00 86.31 91 ALA A C 1
ATOM 738 O O . ALA A 1 91 ? 9.005 -2.400 -2.827 1.00 86.31 91 ALA A O 1
ATOM 739 N N . ARG A 1 92 ? 7.153 -3.474 -2.164 1.00 86.44 92 ARG A N 1
ATOM 740 C CA . ARG A 1 92 ? 6.636 -3.705 -3.526 1.00 86.44 92 ARG A CA 1
ATOM 741 C C . ARG A 1 92 ? 6.344 -2.404 -4.270 1.00 86.44 92 ARG A C 1
ATOM 743 O O . ARG A 1 92 ? 6.517 -2.351 -5.486 1.00 86.44 92 ARG A O 1
ATOM 750 N N . ARG A 1 93 ? 5.941 -1.345 -3.557 1.00 87.62 93 ARG A N 1
ATOM 751 C CA . ARG A 1 93 ? 5.659 -0.031 -4.156 1.00 87.62 93 ARG A CA 1
ATOM 752 C C . ARG A 1 93 ? 6.911 0.575 -4.780 1.00 87.62 93 ARG A C 1
ATOM 754 O O . ARG A 1 93 ? 6.838 1.092 -5.890 1.00 87.62 93 ARG A O 1
ATOM 761 N N . THR A 1 94 ? 8.056 0.431 -4.115 1.00 86.31 94 THR A N 1
ATOM 762 C CA . THR A 1 94 ? 9.352 0.903 -4.617 1.00 86.31 94 THR A CA 1
ATOM 763 C C . THR A 1 94 ? 9.678 0.300 -5.984 1.00 86.31 94 THR A C 1
ATOM 765 O O . THR A 1 94 ? 10.135 1.009 -6.877 1.00 86.31 94 THR A O 1
ATOM 768 N N . TYR A 1 95 ? 9.373 -0.984 -6.202 1.00 82.12 95 TYR A N 1
ATOM 769 C CA . TYR A 1 95 ? 9.582 -1.625 -7.505 1.00 82.12 95 TYR A CA 1
ATOM 770 C C . TYR A 1 95 ? 8.670 -1.061 -8.600 1.00 82.12 95 TYR A C 1
ATOM 772 O O . TYR A 1 95 ? 9.106 -0.902 -9.741 1.00 82.12 95 TYR A O 1
ATOM 780 N N . VAL A 1 96 ? 7.419 -0.727 -8.268 1.00 85.75 96 VAL A N 1
ATOM 781 C CA . VAL A 1 96 ? 6.483 -0.086 -9.206 1.00 85.75 96 VAL A CA 1
ATOM 782 C C . VAL A 1 96 ? 6.955 1.322 -9.568 1.00 85.75 96 VAL A C 1
ATOM 784 O O . VAL A 1 96 ? 6.983 1.676 -10.746 1.00 85.75 96 VAL A O 1
ATOM 787 N N . GLU A 1 97 ? 7.374 2.109 -8.578 1.00 89.25 97 GLU A N 1
ATOM 788 C CA . GLU A 1 97 ? 7.922 3.453 -8.789 1.00 89.25 97 GLU A CA 1
ATOM 789 C C . GLU A 1 97 ? 9.193 3.405 -9.651 1.00 89.25 97 GLU A C 1
ATOM 791 O O . GLU A 1 97 ? 9.303 4.159 -10.619 1.00 89.25 97 GLU A O 1
ATOM 796 N N . GLY A 1 98 ? 10.094 2.449 -9.393 1.00 86.38 98 GLY A N 1
ATOM 797 C CA . GLY A 1 98 ? 11.253 2.182 -10.250 1.00 86.38 98 GLY A CA 1
ATOM 798 C C . GLY A 1 98 ? 10.859 1.758 -11.672 1.00 86.38 98 GLY A C 1
ATOM 799 O O . GLY A 1 98 ? 11.462 2.202 -12.645 1.00 86.38 98 GLY A O 1
ATOM 800 N N . GLY A 1 99 ? 9.798 0.951 -11.812 1.00 86.94 99 GLY A N 1
ATOM 801 C CA . GLY A 1 99 ? 9.067 0.672 -13.059 1.00 86.94 99 GLY A CA 1
ATOM 802 C C . GLY A 1 99 ? 8.789 1.917 -13.891 1.00 86.94 99 GLY A C 1
ATOM 803 O O . GLY A 1 99 ? 9.262 2.056 -15.019 1.00 86.94 99 GLY A O 1
ATOM 804 N N . PHE A 1 100 ? 8.029 2.839 -13.313 1.00 86.44 100 PHE A N 1
ATOM 805 C CA . PHE A 1 100 ? 7.642 4.071 -13.990 1.00 86.44 100 PHE A CA 1
ATOM 806 C C . PHE A 1 100 ? 8.815 5.027 -14.221 1.00 86.44 100 PHE A C 1
ATOM 808 O O . PHE A 1 100 ? 8.821 5.725 -15.237 1.00 86.44 100 PHE A O 1
ATOM 815 N N . GLY A 1 101 ? 9.796 5.056 -13.316 1.00 87.44 101 GLY A N 1
ATOM 816 C CA . GLY A 1 101 ? 11.015 5.849 -13.470 1.00 87.44 101 GLY A CA 1
ATOM 817 C C . GLY A 1 101 ? 11.806 5.449 -14.714 1.00 87.44 101 GLY A C 1
ATOM 818 O O . GLY A 1 101 ? 12.148 6.305 -15.525 1.00 87.44 101 GLY A O 1
ATOM 819 N N . GLU A 1 102 ? 12.013 4.149 -14.922 1.00 87.69 102 GLU A N 1
ATOM 820 C CA . GLU A 1 102 ? 12.678 3.627 -16.119 1.00 87.69 102 GLU A CA 1
ATOM 821 C C . GLU A 1 102 ? 11.901 3.932 -17.403 1.00 87.69 102 GLU A C 1
ATOM 823 O O . GLU A 1 102 ? 12.483 4.388 -18.387 1.00 87.69 102 GLU A O 1
ATOM 828 N N . LEU A 1 103 ? 10.581 3.718 -17.395 1.00 89.25 103 LEU A N 1
ATOM 829 C CA . LEU A 1 103 ? 9.753 3.992 -18.569 1.00 89.25 103 LEU A CA 1
ATOM 830 C C . LEU A 1 103 ? 9.843 5.462 -18.988 1.00 89.25 103 LEU A C 1
ATOM 832 O O . LEU A 1 103 ? 9.879 5.755 -20.178 1.00 89.25 103 LEU A O 1
ATOM 836 N N . ARG A 1 104 ? 9.905 6.387 -18.026 1.00 87.31 104 ARG A N 1
ATOM 837 C CA . ARG A 1 104 ? 10.030 7.828 -18.287 1.00 87.31 104 ARG A CA 1
ATOM 838 C C . ARG A 1 104 ? 11.461 8.279 -18.579 1.00 87.31 104 ARG A C 1
ATOM 840 O O . ARG A 1 104 ? 11.626 9.370 -19.118 1.00 87.31 104 ARG A O 1
ATOM 847 N N . ASN A 1 105 ? 12.474 7.484 -18.234 1.00 86.56 105 ASN A N 1
ATOM 848 C CA . ASN A 1 105 ? 13.876 7.847 -18.424 1.00 86.56 105 ASN A CA 1
ATOM 849 C C . ASN A 1 105 ? 14.168 8.093 -19.920 1.00 86.56 105 ASN A C 1
ATOM 851 O O . ASN A 1 105 ? 13.967 7.172 -20.717 1.00 86.56 105 ASN A O 1
ATOM 855 N N . PRO A 1 106 ? 14.661 9.286 -20.314 1.00 83.12 106 PRO A N 1
ATOM 856 C CA . PRO A 1 106 ? 14.983 9.608 -21.705 1.00 83.12 106 PRO A CA 1
ATOM 857 C C . PRO A 1 106 ? 15.973 8.648 -22.371 1.00 83.12 106 PRO A C 1
ATOM 859 O O . PRO A 1 106 ? 15.878 8.436 -23.574 1.00 83.12 106 PRO A O 1
ATOM 862 N N . ALA A 1 107 ? 16.892 8.058 -21.601 1.00 80.19 107 ALA A N 1
ATOM 863 C CA . ALA A 1 107 ? 17.897 7.126 -22.112 1.00 80.19 107 ALA A CA 1
ATOM 864 C C . ALA A 1 107 ? 17.358 5.700 -22.329 1.00 80.19 107 ALA A C 1
ATOM 866 O O . ALA A 1 107 ? 18.026 4.882 -22.949 1.00 80.19 107 ALA A O 1
ATOM 867 N N . LEU A 1 108 ? 16.174 5.388 -21.792 1.00 79.38 108 LEU A N 1
ATOM 868 C CA . LEU A 1 108 ? 15.573 4.057 -21.856 1.00 79.38 108 LEU A CA 1
ATOM 869 C C . LEU A 1 108 ? 14.216 4.138 -22.555 1.00 79.38 108 LEU A C 1
ATOM 871 O O . LEU A 1 108 ? 14.139 4.047 -23.776 1.00 79.38 108 LEU A O 1
ATOM 875 N N . GLY A 1 109 ? 13.127 4.312 -21.802 1.00 78.19 109 GLY A N 1
ATOM 876 C CA . GLY A 1 109 ? 11.790 4.279 -22.390 1.00 78.19 109 GLY A CA 1
ATOM 877 C C . GLY A 1 109 ? 11.321 5.594 -23.013 1.00 78.19 109 GLY A C 1
ATOM 878 O O . GLY A 1 109 ? 10.477 5.574 -23.912 1.00 78.19 109 GLY A O 1
ATOM 879 N N . ALA A 1 110 ? 11.852 6.731 -22.549 1.00 84.31 110 ALA A N 1
ATOM 880 C CA . ALA A 1 110 ? 11.472 8.083 -22.963 1.00 84.31 110 ALA A CA 1
ATOM 881 C C . ALA A 1 110 ? 9.943 8.288 -23.059 1.00 84.31 110 ALA A C 1
ATOM 883 O O . ALA A 1 110 ? 9.446 8.989 -23.949 1.00 84.31 110 ALA A O 1
ATOM 884 N N . LEU A 1 111 ? 9.180 7.636 -22.173 1.00 87.81 111 LEU A N 1
ATOM 885 C CA . LEU A 1 111 ? 7.726 7.689 -22.160 1.00 87.81 111 LEU A CA 1
ATOM 886 C C . LEU A 1 111 ? 7.281 9.077 -21.704 1.00 87.81 111 LEU A C 1
ATOM 888 O O . LEU A 1 111 ? 7.230 9.385 -20.513 1.00 87.81 111 LEU A O 1
ATOM 892 N N . ALA A 1 112 ? 6.922 9.899 -22.679 1.00 85.81 112 ALA A N 1
ATOM 893 C CA . ALA A 1 112 ? 6.370 11.226 -22.486 1.00 85.81 112 ALA A CA 1
ATOM 894 C C . ALA A 1 112 ? 5.019 11.348 -23.196 1.00 85.81 112 ALA A C 1
ATOM 896 O O . ALA A 1 112 ? 4.670 10.569 -24.092 1.00 85.81 112 ALA A O 1
ATOM 897 N N . ARG A 1 113 ? 4.238 12.358 -22.809 1.00 81.56 113 ARG A N 1
ATOM 898 C CA . ARG A 1 113 ? 3.011 12.699 -23.531 1.00 81.56 113 ARG A CA 1
ATOM 899 C C . ARG A 1 113 ? 3.374 13.063 -24.974 1.00 81.56 113 ARG A C 1
ATOM 901 O O . ARG A 1 113 ? 4.241 13.898 -25.189 1.00 81.56 113 ARG A O 1
ATOM 908 N N . GLY A 1 114 ? 2.711 12.433 -25.943 1.00 80.00 114 GLY A N 1
ATOM 909 C CA . GLY A 1 114 ? 3.002 12.633 -27.367 1.00 80.00 114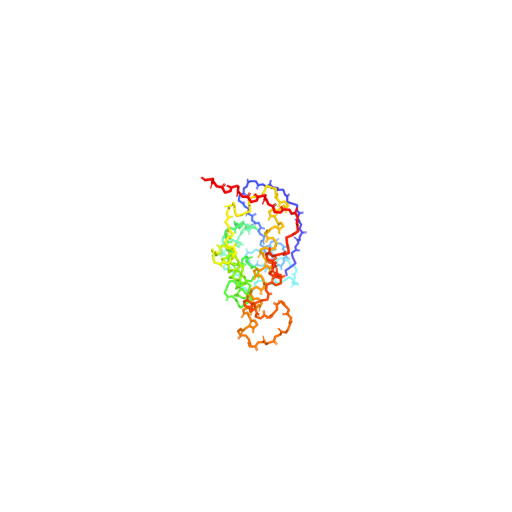 GLY A CA 1
ATOM 910 C C . GLY A 1 114 ? 4.158 11.791 -27.917 1.00 80.00 114 GLY A C 1
ATOM 911 O O . GLY A 1 114 ? 4.455 11.912 -29.096 1.00 80.00 114 GLY A O 1
ATOM 912 N N . LYS A 1 115 ? 4.773 10.901 -27.117 1.00 81.62 115 LYS A N 1
ATOM 913 C CA . LYS A 1 115 ? 5.798 9.954 -27.602 1.00 81.62 115 LYS A CA 1
ATOM 914 C C . LYS A 1 115 ? 5.264 9.058 -28.717 1.00 81.62 115 LYS A C 1
ATOM 916 O O . LYS A 1 115 ? 5.941 8.823 -29.711 1.00 81.62 115 LYS A O 1
ATOM 921 N N . PHE A 1 116 ? 4.047 8.555 -28.539 1.00 85.12 116 PHE A N 1
ATOM 922 C CA . PHE A 1 116 ? 3.333 7.854 -29.592 1.00 85.12 116 PHE A CA 1
ATOM 923 C C . PHE A 1 116 ? 2.538 8.887 -30.387 1.00 85.12 116 PHE A C 1
ATOM 925 O O . PHE A 1 116 ? 1.509 9.374 -29.920 1.00 85.12 116 PHE A O 1
ATOM 932 N N . CYS A 1 117 ? 3.002 9.209 -31.594 1.00 86.25 117 CYS A N 1
ATOM 933 C CA . CYS A 1 117 ? 2.310 10.081 -32.551 1.00 86.25 117 CYS A CA 1
ATOM 934 C C . CYS A 1 117 ? 1.117 9.370 -33.220 1.00 86.25 117 CYS A C 1
ATOM 936 O O . CYS A 1 117 ? 0.859 9.535 -34.408 1.00 86.25 117 CYS A O 1
ATOM 938 N N . VAL A 1 118 ? 0.412 8.523 -32.467 1.00 85.50 118 VAL A N 1
ATOM 939 C CA . VAL A 1 118 ? -0.679 7.680 -32.950 1.00 85.50 118 VAL A CA 1
ATOM 940 C C . VAL A 1 118 ? -1.918 7.955 -32.110 1.00 85.50 118 VAL A C 1
ATOM 942 O O . VAL A 1 118 ? -1.867 7.956 -30.881 1.00 85.50 118 VAL A O 1
ATOM 945 N N . ILE A 1 119 ? -3.045 8.181 -32.781 1.00 85.25 119 ILE A N 1
ATOM 946 C CA . ILE A 1 119 ? -4.326 8.479 -32.137 1.00 85.25 119 ILE A CA 1
ATOM 947 C C . ILE A 1 119 ? -5.097 7.176 -31.898 1.00 85.25 119 ILE A C 1
ATOM 949 O O . ILE A 1 119 ? -5.176 6.309 -32.772 1.00 85.25 119 ILE A O 1
ATOM 953 N N . GLY A 1 120 ? -5.704 7.067 -30.715 1.00 91.06 120 GLY A N 1
ATOM 954 C CA . GLY A 1 120 ? -6.588 5.969 -30.332 1.00 91.06 120 GLY A CA 1
ATOM 955 C C . GLY A 1 120 ? -6.022 5.122 -29.197 1.00 91.06 120 GLY A C 1
ATOM 956 O O . GLY A 1 120 ? -4.861 4.715 -29.222 1.00 91.06 120 GLY A O 1
ATOM 9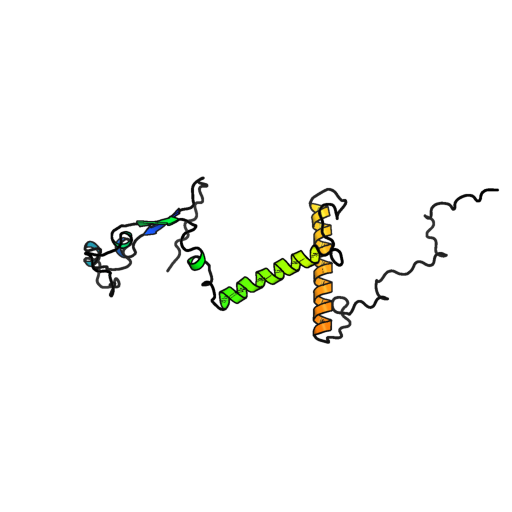57 N N . ILE A 1 121 ? -6.873 4.831 -28.208 1.00 92.06 121 ILE A N 1
ATOM 958 C CA . ILE A 1 121 ? -6.468 4.134 -26.982 1.00 92.06 121 ILE A CA 1
ATOM 959 C C . ILE A 1 121 ? -5.859 2.762 -27.276 1.00 92.06 121 ILE A C 1
ATOM 961 O O . ILE A 1 121 ? -4.809 2.457 -26.741 1.00 92.06 121 ILE A O 1
ATOM 965 N N . ILE A 1 122 ? -6.432 1.990 -28.205 1.00 95.75 122 ILE A N 1
ATOM 966 C CA . ILE A 1 122 ? -5.955 0.638 -28.537 1.00 95.75 122 ILE A CA 1
ATOM 967 C C . ILE A 1 122 ? -4.504 0.669 -29.036 1.00 95.75 122 ILE A C 1
ATOM 969 O O . ILE A 1 122 ? -3.666 -0.087 -28.554 1.00 95.75 122 ILE A O 1
ATOM 973 N N . LYS A 1 123 ? -4.189 1.576 -29.968 1.00 91.62 123 LYS A N 1
ATOM 974 C CA . LYS A 1 123 ? -2.846 1.689 -30.554 1.00 91.62 123 LYS A CA 1
ATOM 975 C C . LYS A 1 123 ? -1.834 2.185 -29.523 1.00 91.62 123 LYS A C 1
ATOM 977 O O . LYS A 1 123 ? -0.748 1.629 -29.417 1.00 91.62 123 LYS A O 1
ATOM 982 N N . VAL A 1 124 ? -2.208 3.186 -28.723 1.00 91.12 124 VAL A N 1
ATOM 983 C CA . VAL A 1 124 ? -1.363 3.693 -27.630 1.00 91.12 124 VAL A CA 1
ATOM 984 C C . VAL A 1 124 ? -1.118 2.612 -26.577 1.00 91.12 124 VAL A C 1
ATOM 986 O O . VAL A 1 124 ? 0.012 2.455 -26.127 1.00 91.12 124 VAL A O 1
ATOM 989 N N . THR A 1 125 ? -2.139 1.834 -26.212 1.00 92.62 125 THR A N 1
ATOM 990 C CA . THR A 1 125 ? -2.009 0.708 -25.279 1.00 92.62 125 THR A CA 1
ATOM 991 C C . THR A 1 125 ? -1.094 -0.376 -25.838 1.00 92.62 125 THR A C 1
ATOM 993 O O . THR A 1 125 ? -0.253 -0.873 -25.097 1.00 92.62 125 THR A O 1
ATOM 996 N N . LEU A 1 126 ? -1.197 -0.704 -27.130 1.00 94.12 126 LEU A N 1
ATOM 997 C CA . LEU A 1 126 ? -0.304 -1.667 -27.777 1.00 94.12 126 LEU A CA 1
ATOM 998 C C . LEU A 1 126 ? 1.157 -1.195 -27.743 1.00 94.12 126 LEU A C 1
ATOM 1000 O O . LEU A 1 126 ? 2.039 -1.942 -27.329 1.00 94.12 126 LEU A O 1
ATOM 1004 N N . MET A 1 127 ? 1.409 0.063 -28.112 1.00 91.44 127 MET A N 1
ATOM 1005 C CA . MET A 1 127 ? 2.757 0.639 -28.082 1.00 91.44 127 MET A CA 1
ATOM 1006 C C . MET A 1 127 ? 3.321 0.714 -26.656 1.00 91.44 127 MET A C 1
ATOM 1008 O O . MET A 1 127 ? 4.498 0.439 -26.429 1.00 91.44 127 MET A O 1
ATOM 1012 N N . LEU A 1 128 ? 2.476 1.040 -25.673 1.00 91.81 128 LEU A N 1
ATOM 1013 C CA . LEU A 1 128 ? 2.851 1.009 -24.263 1.00 91.81 128 LEU A CA 1
ATOM 1014 C C . LEU A 1 128 ? 3.181 -0.416 -23.798 1.00 91.81 128 LEU A C 1
ATOM 1016 O O . LEU A 1 128 ? 4.150 -0.597 -23.067 1.00 91.81 128 LEU A O 1
ATOM 1020 N N . ALA A 1 129 ? 2.418 -1.422 -24.229 1.00 92.94 129 ALA A N 1
ATOM 1021 C CA . ALA A 1 129 ? 2.684 -2.819 -23.900 1.00 92.94 129 ALA A CA 1
ATOM 1022 C C . ALA A 1 129 ? 4.036 -3.284 -24.461 1.00 92.94 129 ALA A C 1
ATOM 1024 O O . ALA A 1 129 ? 4.823 -3.874 -23.723 1.00 92.94 129 ALA A O 1
ATOM 1025 N N . ALA A 1 130 ? 4.347 -2.946 -25.717 1.00 91.00 130 ALA A N 1
ATOM 1026 C CA . ALA A 1 130 ? 5.650 -3.230 -26.320 1.00 91.00 130 ALA A CA 1
ATOM 1027 C C . ALA A 1 130 ? 6.797 -2.558 -25.542 1.00 91.00 130 ALA A C 1
ATOM 1029 O O . ALA A 1 130 ? 7.813 -3.187 -25.249 1.00 91.00 130 ALA A O 1
ATOM 1030 N N . LEU A 1 131 ? 6.608 -1.303 -25.123 1.00 90.62 131 LEU A N 1
ATOM 1031 C CA . LEU A 1 131 ? 7.591 -0.587 -24.313 1.00 90.62 131 LEU A CA 1
ATOM 1032 C C . LEU A 1 131 ? 7.819 -1.243 -22.939 1.00 90.62 131 LEU A C 1
ATOM 1034 O O . LEU A 1 131 ? 8.958 -1.346 -22.480 1.00 90.62 131 LEU A O 1
ATOM 1038 N N . VAL A 1 132 ? 6.748 -1.691 -22.278 1.00 91.31 132 VAL A N 1
ATOM 1039 C CA . VAL A 1 132 ? 6.834 -2.416 -21.000 1.00 91.31 132 VAL A CA 1
ATOM 1040 C C . VAL A 1 132 ? 7.548 -3.757 -21.183 1.00 91.31 132 VAL A C 1
ATOM 1042 O O . VAL A 1 132 ? 8.392 -4.099 -20.358 1.00 91.31 132 VAL A O 1
ATOM 1045 N N . ALA A 1 133 ? 7.278 -4.483 -22.270 1.00 90.12 133 ALA A N 1
ATOM 1046 C CA . ALA A 1 133 ? 7.974 -5.728 -22.585 1.00 90.12 133 ALA A CA 1
ATOM 1047 C C . ALA A 1 133 ? 9.487 -5.507 -22.771 1.00 90.12 133 ALA A C 1
ATOM 1049 O O . ALA A 1 133 ? 10.284 -6.200 -22.142 1.00 90.12 133 ALA A O 1
ATOM 1050 N N . ALA A 1 134 ? 9.887 -4.481 -23.530 1.00 86.88 134 ALA A N 1
ATOM 1051 C CA . ALA A 1 134 ? 11.297 -4.121 -23.703 1.00 86.88 134 ALA A CA 1
ATOM 1052 C C . ALA A 1 134 ? 11.975 -3.714 -22.379 1.00 86.88 134 ALA A C 1
ATOM 1054 O O . ALA A 1 134 ? 13.130 -4.055 -22.133 1.00 86.88 134 ALA A O 1
ATOM 1055 N N . SER A 1 135 ? 11.252 -3.013 -21.498 1.00 87.00 135 SER A N 1
ATOM 1056 C CA . SER A 1 135 ? 11.720 -2.685 -20.142 1.00 87.00 135 SER A CA 1
ATOM 1057 C C . SER A 1 135 ? 11.971 -3.936 -19.297 1.00 87.00 135 SER A C 1
ATOM 1059 O O . SER A 1 135 ? 13.009 -4.064 -18.649 1.00 87.00 135 SER A O 1
ATOM 1061 N N . ASN A 1 136 ? 11.056 -4.907 -19.351 1.00 88.25 136 ASN A N 1
ATOM 1062 C CA . ASN A 1 136 ? 11.217 -6.174 -18.641 1.00 88.25 136 ASN A CA 1
ATOM 1063 C C . ASN A 1 136 ? 12.425 -6.970 -19.156 1.00 88.25 136 ASN A C 1
ATOM 1065 O O . ASN A 1 136 ? 13.190 -7.477 -18.338 1.00 88.25 136 ASN A O 1
ATOM 1069 N N . ALA A 1 137 ? 12.634 -7.028 -20.475 1.00 85.44 137 ALA A N 1
ATOM 1070 C CA . ALA A 1 137 ? 13.790 -7.701 -21.068 1.00 85.44 137 ALA A CA 1
ATOM 1071 C C . ALA A 1 137 ? 15.118 -7.087 -20.591 1.00 85.44 137 ALA A C 1
ATOM 1073 O O . ALA A 1 137 ? 15.988 -7.803 -20.105 1.00 85.44 137 ALA A O 1
ATOM 1074 N N . ARG A 1 138 ? 15.247 -5.751 -20.605 1.00 83.88 138 ARG A N 1
ATOM 1075 C CA . ARG A 1 138 ? 16.452 -5.071 -20.089 1.00 83.88 138 ARG A CA 1
ATOM 1076 C C . ARG A 1 138 ? 16.721 -5.377 -18.618 1.00 83.88 138 ARG A C 1
ATOM 1078 O O . ARG A 1 138 ? 17.871 -5.589 -18.235 1.00 83.88 138 ARG A O 1
ATOM 1085 N N . ARG A 1 139 ? 15.677 -5.402 -17.784 1.00 84.62 139 ARG A N 1
ATOM 1086 C CA . ARG A 1 139 ? 15.802 -5.751 -16.358 1.00 84.62 139 ARG A CA 1
ATOM 1087 C C . ARG A 1 139 ? 16.298 -7.170 -16.154 1.00 84.62 139 ARG A C 1
ATOM 1089 O O . ARG A 1 139 ? 17.148 -7.378 -15.294 1.00 84.62 139 ARG A O 1
ATOM 1096 N N . LEU A 1 140 ? 15.770 -8.117 -16.926 1.00 85.44 140 LEU A N 1
ATOM 1097 C CA . LEU A 1 140 ? 16.197 -9.512 -16.883 1.00 85.44 140 LEU A CA 1
ATOM 1098 C C . LEU A 1 140 ? 17.653 -9.656 -17.323 1.00 85.44 140 LEU A C 1
ATOM 1100 O O . LEU A 1 140 ? 18.429 -10.233 -16.570 1.00 85.44 140 LEU A O 1
ATOM 1104 N N . ALA A 1 141 ? 18.048 -9.042 -18.441 1.00 81.56 141 ALA A N 1
ATOM 1105 C CA . ALA A 1 141 ? 19.437 -9.034 -18.902 1.00 81.56 141 ALA A CA 1
ATOM 1106 C C . ALA A 1 141 ? 20.387 -8.405 -17.862 1.00 81.56 141 ALA A C 1
ATOM 1108 O O . ALA A 1 141 ? 21.432 -8.955 -17.534 1.00 81.56 141 ALA A O 1
ATOM 1109 N N . THR A 1 142 ? 19.994 -7.280 -17.256 1.00 84.06 142 THR A N 1
ATOM 1110 C CA . THR A 1 142 ? 20.796 -6.601 -16.220 1.00 84.06 142 THR A CA 1
ATOM 1111 C C . THR A 1 142 ? 20.938 -7.466 -14.969 1.00 84.06 142 THR A C 1
ATOM 1113 O O . THR A 1 142 ? 22.015 -7.558 -14.382 1.00 84.06 142 THR A O 1
ATOM 1116 N N . TRP A 1 143 ? 19.849 -8.105 -14.541 1.00 87.00 143 TRP A N 1
ATOM 1117 C CA . TRP A 1 143 ? 19.871 -9.035 -13.421 1.00 87.00 143 TRP A CA 1
ATOM 1118 C C . TRP A 1 143 ? 20.753 -10.251 -13.724 1.00 87.00 143 TRP A C 1
ATOM 1120 O O . TRP A 1 143 ? 21.593 -10.584 -12.892 1.00 87.00 143 TRP A O 1
ATOM 1130 N N . ALA A 1 144 ? 20.619 -10.856 -14.906 1.00 85.81 144 ALA A N 1
ATOM 1131 C CA . ALA A 1 144 ? 21.420 -12.000 -15.336 1.00 85.81 144 ALA A CA 1
ATOM 1132 C C . ALA A 1 144 ? 22.918 -11.662 -15.329 1.00 85.81 144 ALA A C 1
ATOM 1134 O O . ALA A 1 144 ? 23.701 -12.386 -14.713 1.00 85.81 144 ALA A O 1
ATOM 1135 N N . ASN A 1 145 ? 23.287 -10.497 -15.871 1.00 83.88 145 ASN A N 1
ATOM 1136 C CA . ASN A 1 145 ? 24.657 -9.977 -15.839 1.00 83.88 145 ASN A CA 1
ATOM 1137 C C . ASN A 1 145 ? 25.180 -9.819 -14.411 1.00 83.88 145 ASN A C 1
ATOM 1139 O O . ASN A 1 145 ? 26.276 -10.274 -14.094 1.00 83.88 145 ASN A O 1
ATOM 1143 N N . ASN A 1 146 ? 24.381 -9.226 -13.521 1.00 85.69 146 ASN A N 1
ATOM 1144 C CA . ASN A 1 146 ? 24.761 -9.042 -12.119 1.00 85.69 146 ASN A CA 1
ATOM 1145 C C . ASN A 1 146 ? 24.903 -10.369 -11.358 1.00 85.69 146 ASN A C 1
ATOM 1147 O O . ASN A 1 146 ? 25.614 -10.423 -10.358 1.00 85.69 146 ASN A O 1
ATOM 1151 N N . GLN A 1 147 ? 24.206 -11.421 -11.791 1.00 86.62 147 GLN A N 1
ATOM 1152 C CA . GLN A 1 147 ? 24.339 -12.770 -11.240 1.00 86.62 147 GLN A CA 1
ATOM 1153 C C . GLN A 1 147 ? 25.435 -13.599 -11.935 1.00 86.62 147 GLN A C 1
ATOM 1155 O O . GLN A 1 147 ? 25.695 -14.721 -11.507 1.00 86.62 147 GLN A O 1
ATOM 1160 N N . GLY A 1 148 ? 26.079 -13.075 -12.986 1.00 83.81 148 GLY A N 1
ATOM 1161 C CA . GLY A 1 148 ? 27.079 -13.802 -13.773 1.00 83.81 148 GLY A CA 1
ATOM 1162 C C . GLY A 1 148 ? 26.504 -14.980 -14.565 1.00 83.81 148 GLY A C 1
ATOM 1163 O O . GLY A 1 148 ? 27.217 -15.945 -14.834 1.00 83.81 148 GLY A O 1
ATOM 1164 N N . LEU A 1 149 ? 25.213 -14.938 -14.903 1.00 79.00 149 LEU A N 1
ATOM 1165 C CA . LEU A 1 149 ? 24.553 -15.986 -15.674 1.00 79.00 149 LEU A CA 1
ATOM 1166 C C . LEU A 1 149 ? 24.849 -15.787 -17.165 1.00 79.00 149 LEU A C 1
ATOM 1168 O O . LEU A 1 149 ? 24.328 -14.856 -17.771 1.00 79.00 149 LEU A O 1
ATOM 1172 N N . LEU A 1 150 ? 25.650 -16.678 -17.757 1.00 67.31 150 LEU A N 1
ATOM 1173 C CA . LEU A 1 150 ? 25.685 -16.847 -19.211 1.00 67.31 150 LEU A CA 1
ATOM 1174 C C . LEU A 1 150 ? 24.543 -17.777 -19.621 1.00 67.31 150 LEU A C 1
ATOM 1176 O O . LEU A 1 150 ? 24.463 -18.917 -19.162 1.00 67.31 150 LEU A O 1
ATOM 1180 N N . SER A 1 151 ? 23.655 -17.279 -20.472 1.00 65.19 151 SER A N 1
ATOM 1181 C CA . SER A 1 151 ? 22.563 -18.046 -21.057 1.00 65.19 151 SER A CA 1
ATOM 1182 C C . SER A 1 151 ? 22.446 -17.689 -22.530 1.00 65.19 151 SER A C 1
ATOM 1184 O O . SER A 1 151 ? 22.464 -16.510 -22.872 1.00 65.19 151 SER A O 1
ATOM 1186 N N . ASP A 1 152 ? 22.282 -18.709 -23.371 1.00 65.81 152 ASP A N 1
ATOM 1187 C CA . ASP A 1 152 ? 22.008 -18.558 -24.805 1.00 65.81 152 ASP A CA 1
ATOM 1188 C C . ASP A 1 152 ? 20.533 -18.184 -25.074 1.00 65.81 152 ASP A C 1
ATOM 1190 O O . ASP A 1 152 ? 20.107 -18.086 -26.223 1.00 65.81 152 ASP A O 1
ATOM 1194 N N . ASP A 1 153 ? 19.718 -18.015 -24.022 1.00 68.31 153 ASP A N 1
ATOM 1195 C CA . ASP A 1 153 ? 18.333 -17.570 -24.153 1.00 68.31 153 ASP A CA 1
ATOM 1196 C C . ASP A 1 153 ? 18.314 -16.092 -24.581 1.00 68.31 153 ASP A C 1
ATOM 1198 O O . ASP A 1 153 ? 18.827 -15.247 -23.842 1.00 68.31 153 ASP A O 1
ATOM 1202 N N . PRO A 1 154 ? 17.687 -15.734 -25.715 1.00 64.69 154 PRO A N 1
ATOM 1203 C CA . PRO A 1 154 ? 17.651 -14.356 -26.205 1.00 64.69 154 PRO A CA 1
ATOM 1204 C C . PRO A 1 154 ? 16.988 -13.363 -25.233 1.00 64.69 154 PRO A C 1
ATOM 1206 O O . PRO A 1 154 ? 17.177 -12.156 -25.364 1.00 64.69 154 PRO A O 1
ATOM 1209 N N . ALA A 1 155 ? 16.219 -13.829 -24.244 1.00 63.28 155 ALA A N 1
ATOM 1210 C CA . ALA A 1 155 ? 15.655 -12.982 -23.194 1.00 63.28 155 ALA A CA 1
ATOM 1211 C C . ALA A 1 155 ? 16.631 -12.681 -22.037 1.00 63.28 155 ALA A C 1
ATOM 1213 O O . ALA A 1 155 ? 16.376 -11.763 -21.251 1.00 63.28 155 ALA A O 1
ATOM 1214 N N . LEU A 1 156 ? 17.710 -13.459 -21.900 1.00 64.00 156 LEU A N 1
ATOM 1215 C CA . LEU A 1 156 ? 18.704 -13.368 -20.821 1.00 64.00 156 LEU A CA 1
ATOM 1216 C C . LEU A 1 156 ? 20.120 -13.078 -21.324 1.00 64.00 156 LEU A C 1
ATOM 1218 O O . LEU A 1 156 ? 20.952 -12.640 -20.529 1.00 64.00 156 LEU A O 1
ATOM 1222 N N . ALA A 1 157 ? 20.385 -13.308 -22.608 1.00 60.28 157 ALA A N 1
ATOM 1223 C CA . ALA A 1 157 ? 21.652 -13.009 -23.243 1.00 60.28 157 ALA A CA 1
ATOM 1224 C C . ALA A 1 157 ? 21.971 -11.514 -23.121 1.00 60.28 157 ALA A C 1
ATOM 1226 O O . ALA A 1 157 ? 21.106 -10.638 -23.247 1.00 60.28 157 ALA A O 1
ATOM 1227 N N . THR A 1 158 ? 23.243 -11.210 -22.878 1.00 54.97 158 THR A N 1
ATOM 1228 C CA . THR A 1 158 ? 23.766 -9.859 -23.056 1.00 54.97 158 THR A CA 1
ATOM 1229 C C . THR A 1 158 ? 23.495 -9.436 -24.490 1.00 54.97 158 THR A C 1
ATOM 1231 O O . THR A 1 158 ? 23.977 -10.101 -25.401 1.00 54.97 158 THR A O 1
ATOM 1234 N N . VAL A 1 159 ? 22.765 -8.336 -24.695 1.00 54.09 159 VAL A N 1
ATOM 1235 C CA . VAL A 1 159 ? 22.688 -7.700 -26.014 1.00 54.09 159 VAL A CA 1
ATOM 1236 C C . VAL A 1 159 ? 24.099 -7.236 -26.354 1.00 54.09 159 VAL A C 1
ATOM 1238 O O . VAL A 1 159 ? 24.567 -6.221 -25.840 1.00 54.09 159 VAL A O 1
ATOM 1241 N N . THR A 1 160 ? 24.813 -8.041 -27.129 1.00 54.44 160 THR A N 1
ATOM 1242 C CA . THR A 1 160 ? 26.057 -7.641 -27.772 1.00 54.44 160 THR A CA 1
ATOM 1243 C C . THR A 1 160 ? 25.684 -6.771 -28.964 1.00 54.44 160 THR A C 1
ATOM 1245 O O . THR A 1 160 ? 24.696 -7.057 -29.639 1.00 54.44 160 THR A O 1
ATOM 1248 N N . ASP A 1 161 ? 26.438 -5.697 -29.199 1.00 52.22 161 ASP A N 1
ATOM 1249 C CA . ASP A 1 161 ? 26.101 -4.648 -30.176 1.00 52.22 161 ASP A CA 1
ATOM 1250 C C . ASP A 1 161 ? 25.858 -5.161 -31.617 1.00 52.22 161 ASP A C 1
ATOM 1252 O O . ASP A 1 161 ? 25.245 -4.449 -32.410 1.00 52.22 161 ASP A O 1
ATOM 1256 N N . ASP A 1 162 ? 26.239 -6.404 -31.930 1.00 50.62 162 ASP A N 1
ATOM 1257 C CA . ASP A 1 162 ? 26.152 -7.007 -33.265 1.00 50.62 162 ASP A CA 1
ATOM 1258 C C . ASP A 1 162 ? 24.864 -7.812 -33.554 1.00 50.62 162 ASP A C 1
ATOM 1260 O O . ASP A 1 162 ? 24.647 -8.205 -34.697 1.00 50.62 162 ASP A O 1
ATOM 1264 N N . ASP A 1 163 ? 23.988 -8.067 -32.571 1.00 49.53 163 ASP A N 1
ATOM 1265 C CA . ASP A 1 163 ? 22.933 -9.098 -32.702 1.00 49.53 163 ASP A CA 1
ATOM 1266 C C . ASP A 1 163 ? 21.498 -8.538 -32.754 1.00 49.53 163 ASP A C 1
ATOM 1268 O O . ASP A 1 163 ? 20.530 -9.141 -32.289 1.00 49.53 163 ASP A O 1
ATOM 1272 N N . TRP A 1 164 ? 21.323 -7.346 -33.332 1.00 53.56 164 TRP A N 1
A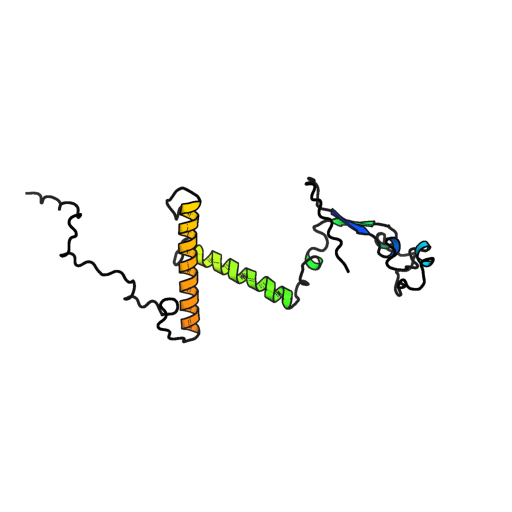TOM 1273 C CA . TRP A 1 164 ? 20.003 -6.708 -33.446 1.00 53.56 164 TRP A CA 1
ATOM 1274 C C . TRP A 1 164 ? 19.057 -7.368 -34.467 1.00 53.56 164 TRP A C 1
ATOM 1276 O O . TRP A 1 164 ? 17.982 -6.826 -34.721 1.00 53.56 164 TRP A O 1
ATOM 1286 N N . ALA A 1 165 ? 19.420 -8.517 -35.049 1.00 47.94 165 ALA A N 1
ATOM 1287 C CA . ALA A 1 165 ? 18.634 -9.246 -36.053 1.00 47.94 165 ALA A CA 1
ATOM 1288 C C . ALA A 1 165 ? 18.161 -8.389 -37.251 1.00 47.94 165 ALA A C 1
ATOM 1290 O O . ALA A 1 165 ? 17.251 -8.781 -37.984 1.00 47.94 165 ALA A O 1
ATOM 1291 N N . PHE A 1 166 ? 18.774 -7.222 -37.462 1.00 47.66 166 PHE A N 1
ATOM 1292 C CA . PHE A 1 166 ? 18.654 -6.465 -38.696 1.00 47.66 166 PHE A CA 1
ATOM 1293 C C . PHE A 1 166 ? 19.756 -6.965 -39.619 1.00 47.66 166 PHE A C 1
ATOM 1295 O O . PHE A 1 166 ? 20.935 -6.754 -39.355 1.00 47.66 166 PHE A O 1
ATOM 1302 N N . GLU A 1 167 ? 19.368 -7.650 -40.689 1.00 52.34 167 GLU A N 1
ATOM 1303 C CA . GLU A 1 167 ? 20.267 -7.871 -41.812 1.00 52.34 167 GLU A CA 1
ATOM 1304 C C . GLU A 1 167 ? 20.588 -6.496 -42.414 1.00 52.34 167 GLU A C 1
ATOM 1306 O O . GLU A 1 167 ? 19.681 -5.745 -42.789 1.00 52.34 167 GLU A O 1
ATOM 1311 N N . GLU A 1 168 ? 21.868 -6.123 -42.426 1.00 53.34 168 GLU A N 1
ATOM 1312 C CA . GLU A 1 168 ? 22.327 -4.930 -43.129 1.00 53.34 168 GLU A CA 1
ATOM 1313 C C . GLU A 1 168 ? 22.033 -5.145 -44.617 1.00 53.34 168 GLU A C 1
ATOM 1315 O O . GLU A 1 168 ? 22.610 -6.022 -45.258 1.00 53.34 168 GLU A O 1
ATOM 1320 N N . LEU A 1 169 ? 21.064 -4.401 -45.152 1.00 57.03 169 LEU A N 1
ATOM 1321 C CA . LEU A 1 169 ? 20.732 -4.473 -46.569 1.00 57.03 169 LEU A CA 1
ATOM 1322 C C . LEU A 1 169 ? 21.954 -4.022 -47.371 1.00 57.03 169 LEU A C 1
ATOM 1324 O O . LEU A 1 169 ? 22.388 -2.876 -47.231 1.00 57.03 169 LEU A O 1
ATOM 1328 N N . ASP A 1 170 ? 22.485 -4.899 -48.229 1.00 61.44 170 ASP A N 1
ATOM 1329 C CA . ASP A 1 170 ? 23.506 -4.503 -49.196 1.00 61.44 170 ASP A CA 1
ATOM 1330 C C . ASP A 1 170 ? 22.897 -3.399 -50.082 1.00 61.44 170 ASP A C 1
ATOM 1332 O O . ASP A 1 170 ? 21.859 -3.628 -50.720 1.00 61.44 170 ASP A O 1
ATOM 1336 N N . PRO A 1 171 ? 23.502 -2.199 -50.143 1.00 59.84 171 PRO A N 1
ATOM 1337 C CA . PRO A 1 171 ? 23.009 -1.100 -50.970 1.00 59.84 171 PRO A CA 1
ATOM 1338 C C . PRO A 1 171 ? 22.915 -1.451 -52.466 1.00 59.84 171 PRO A C 1
ATOM 1340 O O . PRO A 1 171 ? 22.254 -0.733 -53.214 1.00 59.84 171 PRO A O 1
ATOM 1343 N N . ASN A 1 172 ? 23.528 -2.550 -52.917 1.00 60.81 172 ASN A N 1
ATOM 1344 C CA . ASN A 1 172 ? 23.388 -3.063 -54.281 1.00 60.81 172 ASN A CA 1
ATOM 1345 C C . ASN A 1 172 ? 22.191 -4.012 -54.478 1.00 60.81 172 ASN A C 1
ATOM 1347 O O . ASN A 1 172 ? 21.820 -4.292 -55.619 1.00 60.81 172 ASN A O 1
ATOM 1351 N N . THR A 1 173 ? 21.557 -4.488 -53.406 1.00 59.31 173 THR A N 1
ATOM 1352 C CA . THR A 1 173 ? 20.308 -5.266 -53.448 1.00 59.31 173 THR A CA 1
ATOM 1353 C C . THR A 1 173 ? 19.093 -4.355 -53.281 1.00 59.31 173 THR A C 1
ATOM 1355 O O . THR A 1 173 ? 18.348 -4.426 -52.309 1.00 59.31 173 THR A O 1
ATOM 1358 N N . THR A 1 174 ? 18.878 -3.460 -54.244 1.00 54.25 174 THR A N 1
ATOM 1359 C CA . THR A 1 174 ? 17.719 -2.560 -54.248 1.00 54.25 174 THR A CA 1
ATOM 1360 C C . THR A 1 174 ? 16.442 -3.321 -54.619 1.00 54.25 174 THR A C 1
ATOM 1362 O O . THR A 1 174 ? 16.264 -3.802 -55.741 1.00 54.25 174 THR A O 1
ATOM 1365 N N . THR A 1 175 ? 15.495 -3.433 -53.684 1.00 58.81 175 THR A N 1
ATOM 1366 C CA . THR A 1 175 ? 14.152 -3.978 -53.937 1.00 58.81 175 THR A CA 1
ATOM 1367 C C . THR A 1 175 ? 13.271 -2.949 -54.646 1.00 58.81 175 THR A C 1
ATOM 1369 O O . THR A 1 175 ? 12.255 -2.545 -54.099 1.00 58.81 175 THR A O 1
ATOM 1372 N N . GLY A 1 176 ? 13.659 -2.486 -55.841 1.00 54.09 176 GLY A N 1
ATOM 1373 C CA . GLY A 1 176 ? 12.819 -1.802 -56.849 1.00 54.09 176 GLY A CA 1
ATOM 1374 C C . GLY A 1 176 ? 11.884 -0.655 -56.415 1.00 54.09 176 GLY A C 1
ATOM 1375 O O . GLY A 1 176 ? 11.024 -0.263 -57.199 1.00 54.09 176 GLY A O 1
ATOM 1376 N N . THR A 1 177 ? 12.003 -0.135 -55.194 1.00 57.28 177 THR A N 1
ATOM 1377 C CA . THR A 1 177 ? 11.101 0.864 -54.589 1.00 57.28 177 THR A CA 1
ATOM 1378 C C . THR A 1 177 ? 11.841 2.104 -54.105 1.00 57.28 177 THR A C 1
ATOM 1380 O O . THR A 1 177 ? 11.225 2.994 -53.516 1.00 57.28 177 THR A O 1
ATOM 1383 N N . ASP A 1 178 ? 13.135 2.208 -54.403 1.00 58.00 178 ASP A N 1
ATOM 1384 C CA . ASP A 1 178 ? 13.905 3.400 -54.091 1.00 58.00 178 ASP A CA 1
ATOM 1385 C C . ASP A 1 178 ? 13.440 4.591 -54.944 1.00 58.00 178 ASP A C 1
ATOM 1387 O O . ASP A 1 178 ? 13.134 4.438 -56.135 1.00 58.00 178 ASP A O 1
ATOM 1391 N N . PRO A 1 179 ? 13.359 5.796 -54.355 1.00 54.88 179 PRO A N 1
ATOM 1392 C CA . PRO A 1 179 ? 13.030 7.001 -55.098 1.00 54.88 179 PRO A CA 1
ATOM 1393 C C . PRO A 1 179 ? 14.095 7.269 -56.178 1.00 54.88 179 PRO A C 1
ATOM 1395 O O . PRO A 1 179 ? 15.284 7.047 -55.936 1.00 54.88 179 PRO A O 1
ATOM 1398 N N . PRO A 1 180 ? 13.705 7.759 -57.370 1.00 61.06 180 PRO A N 1
ATOM 1399 C CA . PRO A 1 180 ? 14.647 7.989 -58.459 1.00 61.06 180 PRO A CA 1
ATOM 1400 C C . PRO A 1 180 ? 15.726 8.997 -58.046 1.00 61.06 180 PRO A C 1
ATOM 1402 O O . PRO A 1 180 ? 15.431 10.023 -57.428 1.00 61.06 180 PRO A O 1
ATOM 1405 N N . ALA A 1 181 ? 16.977 8.702 -58.407 1.00 66.06 181 ALA A N 1
ATOM 1406 C CA . ALA A 1 181 ? 18.116 9.563 -58.116 1.00 66.06 181 ALA A CA 1
ATOM 1407 C C . ALA A 1 181 ? 17.918 10.965 -58.718 1.00 66.06 181 ALA A C 1
ATOM 1409 O O . ALA A 1 181 ? 17.430 11.117 -59.841 1.00 66.06 181 ALA A O 1
ATOM 1410 N N . ALA A 1 182 ? 18.303 11.993 -57.958 1.00 58.84 182 ALA A N 1
ATOM 1411 C CA . ALA A 1 182 ? 18.223 13.377 -58.404 1.00 58.84 182 ALA A CA 1
ATOM 1412 C C . ALA A 1 182 ? 19.066 13.584 -59.672 1.00 58.84 182 ALA A C 1
ATOM 1414 O O . ALA A 1 182 ? 20.223 13.166 -59.731 1.00 58.84 182 ALA A O 1
ATOM 1415 N N . ALA A 1 183 ? 18.485 14.243 -60.678 1.00 56.78 183 ALA A N 1
ATOM 1416 C CA . ALA A 1 183 ? 19.189 14.585 -61.906 1.00 56.78 183 ALA A CA 1
ATOM 1417 C C . ALA A 1 183 ? 20.393 15.486 -61.589 1.00 56.78 183 ALA A C 1
ATOM 1419 O O . ALA A 1 183 ? 20.255 16.508 -60.914 1.00 56.78 183 ALA A O 1
ATOM 1420 N N . THR A 1 184 ? 21.571 15.105 -62.078 1.00 59.47 184 THR A N 1
ATOM 1421 C CA . THR A 1 184 ? 22.779 15.923 -61.988 1.00 59.47 184 THR A CA 1
ATOM 1422 C C . THR A 1 184 ? 22.584 17.227 -62.769 1.00 59.47 184 THR A C 1
ATOM 1424 O O . THR A 1 184 ? 22.128 17.183 -63.914 1.00 59.47 184 THR A O 1
ATOM 1427 N N . PRO A 1 185 ? 22.901 18.396 -62.185 1.00 56.53 185 PRO A N 1
ATOM 1428 C CA . PRO A 1 185 ? 22.893 19.650 -62.927 1.00 56.53 185 PRO A CA 1
ATOM 1429 C C . PRO A 1 185 ? 24.039 19.663 -63.951 1.00 56.53 185 PRO A C 1
ATOM 1431 O O . PRO A 1 185 ? 25.153 19.248 -63.628 1.00 56.53 185 PRO A O 1
ATOM 1434 N N . ASN A 1 186 ? 23.725 20.112 -65.171 1.00 57.66 186 ASN A N 1
ATOM 1435 C CA . ASN A 1 186 ? 24.671 20.306 -66.279 1.00 57.66 186 ASN A CA 1
ATOM 1436 C C . ASN A 1 186 ? 25.732 21.367 -65.976 1.00 57.66 186 ASN A C 1
ATOM 1438 O O . ASN A 1 186 ? 25.372 22.383 -65.335 1.00 57.66 186 ASN A O 1
#